Protein AF-A0A061RSQ8-F1 (afdb_monomer_lite)

pLDDT: mean 85.47, std 11.81, range [35.62, 97.81]

Radius of gyration: 16.72 Å; chains: 1; bounding box: 37×42×45 Å

Foldseek 3Di:
DLVLLVCDALLSLLVVLVVCQVVDPDHADFWFWAQLVNLVVVVAQDAQADDDDPPSPPDPATHRLNPADPLAAEEEEQEQQPDVPGSADPVRVVSVLVNLQQQVVCVVVPHPVCSRRYTYDDQRRTADPVDRVSVLLCLLSNLSSGAEYEYEDDPCQLQALSSLLNLQSCLLNVNYPWYWYHDPNDIDTDDNDDDDQSLDDHHPDPVCNVSSCVSCVVRDPPD

Organism: NCBI:txid582737

Sequence (223 aa):
MQQLSSLGTPAERRALLTQIAPRAPFQMPLMTAVPFSALRGLGRLPRRDTSVSNEERGWQGPVPAHLLPEDAIVLFLSHRWLQPGNPDDEEGTKYKQIMKLMELIAEELGGDRFTDRLYLWADYCCIDQSNPFPGVQMLPSYIACCEEFAYVKHPEYDARAWCRTEQFMHWRLRCHKRKWCLDGESVQEEPPARCADPATGELYCEEDRVALVNMTSMFDDSP

Secondary structure (DSSP, 8-state):
-THHHHSSSHHHHHHHHHHHGGG-SS--PPPEEEEHHHHHHHTSPPPSS----TTSTT---SEEGGGS-TT-EEEEEE---SBTTBSS-TT-HHHHHHHHHHHHHHHHHTGGGGGGGEEEEEHHHHS-TTS-HHHHHTHHHHHHT-SEEEEE--TTSTT-HHHHHHHHHHHHH---S-EEEEETTEEEEEPPPP---TTSS--SSTTHHHHHHHHHHTT----

Structure (mmCIF, N/CA/C/O backbone):
data_AF-A0A061RSQ8-F1
#
_entry.id   AF-A0A061RSQ8-F1
#
loop_
_atom_site.group_PDB
_atom_site.id
_atom_site.type_symbol
_atom_site.label_atom_id
_atom_site.label_alt_id
_atom_site.label_comp_id
_atom_site.label_asym_id
_atom_site.label_entity_id
_atom_site.label_seq_id
_atom_site.pdbx_PDB_ins_code
_atom_site.Cartn_x
_atom_site.Cartn_y
_atom_site.Cartn_z
_atom_site.occupancy
_atom_site.B_iso_or_equiv
_atom_site.auth_seq_id
_atom_site.auth_comp_id
_atom_site.auth_asym_id
_atom_site.auth_atom_id
_atom_site.pdbx_PDB_model_num
ATOM 1 N N . MET A 1 1 ? -6.203 7.783 -18.140 1.00 48.28 1 MET A N 1
ATOM 2 C CA . MET A 1 1 ? -6.866 7.009 -17.059 1.00 48.28 1 MET A CA 1
ATOM 3 C C . MET A 1 1 ? -7.176 7.843 -15.796 1.00 48.28 1 MET A C 1
ATOM 5 O O . MET A 1 1 ? -7.274 7.273 -14.715 1.00 48.28 1 MET A O 1
ATOM 9 N N . GLN A 1 2 ? -7.494 9.149 -15.929 1.00 47.72 2 GLN A N 1
ATOM 10 C CA . GLN A 1 2 ? -8.238 9.933 -14.910 1.00 47.72 2 GLN A CA 1
ATOM 11 C C . GLN A 1 2 ? -9.521 9.219 -14.424 1.00 47.72 2 GLN A C 1
ATOM 13 O O . GLN A 1 2 ? -10.067 9.556 -13.383 1.00 47.72 2 GLN A O 1
ATOM 18 N N . GLN A 1 3 ? -9.974 8.214 -15.181 1.00 57.81 3 GLN A N 1
ATOM 19 C CA . GLN A 1 3 ? -11.119 7.375 -14.882 1.00 57.81 3 GLN A CA 1
ATOM 20 C C . GLN A 1 3 ? -10.984 6.565 -13.589 1.00 57.81 3 GLN A C 1
ATOM 22 O O . GLN A 1 3 ? -11.939 6.563 -12.836 1.00 57.81 3 GLN A O 1
ATOM 27 N N . LEU A 1 4 ? -9.857 5.907 -13.276 1.00 62.53 4 LEU A N 1
ATOM 28 C CA . LEU A 1 4 ? -9.816 4.951 -12.147 1.00 62.53 4 LEU A CA 1
ATOM 29 C C . LEU A 1 4 ? -10.184 5.596 -10.806 1.00 62.53 4 LEU A C 1
ATOM 31 O O . LEU A 1 4 ? -11.010 5.054 -10.082 1.00 62.53 4 LEU A O 1
ATOM 35 N N . SER A 1 5 ? -9.630 6.769 -10.496 1.00 63.00 5 SER A N 1
ATOM 36 C CA . SER A 1 5 ? -9.976 7.519 -9.284 1.00 63.00 5 SER A CA 1
ATOM 37 C C . SER A 1 5 ? -11.366 8.156 -9.333 1.00 63.00 5 SER A C 1
ATOM 39 O O . SER A 1 5 ? -11.933 8.440 -8.281 1.00 63.00 5 SER A O 1
ATOM 41 N N . SER A 1 6 ? -11.950 8.323 -10.524 1.00 71.25 6 SER A N 1
ATOM 42 C CA . SER A 1 6 ? -13.320 8.809 -10.701 1.00 71.25 6 SER A CA 1
ATOM 43 C C . SER A 1 6 ? -14.384 7.703 -10.649 1.00 71.25 6 SER A C 1
ATOM 45 O O . SER A 1 6 ? -15.568 8.021 -10.717 1.00 71.25 6 SER A O 1
ATOM 47 N N . LEU A 1 7 ? -14.009 6.419 -10.534 1.00 78.81 7 LEU A N 1
ATOM 48 C CA . LEU A 1 7 ? -14.940 5.274 -10.456 1.00 78.81 7 LEU A CA 1
ATOM 49 C C . LEU A 1 7 ? -15.575 5.090 -9.058 1.00 78.81 7 LEU A C 1
ATOM 51 O O . LEU A 1 7 ? -15.822 3.962 -8.642 1.00 78.81 7 LEU A O 1
ATOM 55 N N . GLY A 1 8 ? -15.826 6.181 -8.332 1.00 86.69 8 GLY A N 1
ATOM 56 C CA . GLY A 1 8 ? -16.482 6.160 -7.020 1.00 86.69 8 GLY A CA 1
ATOM 57 C C . GLY A 1 8 ? -15.520 6.269 -5.837 1.00 86.69 8 GLY A C 1
ATOM 58 O O . GLY A 1 8 ? -14.447 6.860 -5.935 1.00 86.69 8 GLY A O 1
ATOM 59 N N . THR A 1 9 ? -15.924 5.737 -4.693 1.00 91.69 9 THR A N 1
ATOM 60 C CA . THR A 1 9 ? -15.147 5.611 -3.455 1.00 91.69 9 THR A CA 1
ATOM 61 C C . THR A 1 9 ? -14.139 4.454 -3.548 1.00 91.69 9 THR A C 1
ATOM 63 O O . THR A 1 9 ? -14.271 3.585 -4.415 1.00 91.69 9 THR A O 1
ATOM 66 N N . PRO A 1 10 ? -13.120 4.383 -2.671 1.00 92.94 10 PRO A N 1
ATOM 67 C CA . PRO A 1 10 ? -12.214 3.236 -2.664 1.00 92.94 10 PRO A CA 1
ATOM 68 C C . PRO A 1 10 ? -12.941 1.894 -2.449 1.00 92.94 10 PRO A C 1
ATOM 70 O O . PRO A 1 10 ? -12.614 0.922 -3.129 1.00 92.94 10 PRO A O 1
ATOM 73 N N . ALA A 1 11 ? -13.979 1.844 -1.604 1.00 93.38 11 ALA A N 1
ATOM 74 C CA . ALA A 1 11 ? -14.814 0.653 -1.412 1.00 93.38 11 ALA A CA 1
ATOM 75 C C . ALA A 1 11 ? -15.510 0.195 -2.709 1.00 93.38 11 ALA A C 1
ATOM 77 O O . ALA A 1 11 ? -15.451 -0.986 -3.063 1.00 93.38 11 ALA A O 1
ATOM 78 N N . GLU A 1 12 ? -16.096 1.125 -3.469 1.00 93.25 12 GLU A N 1
ATOM 79 C CA . GLU A 1 12 ? -16.710 0.828 -4.772 1.00 93.25 12 GLU A CA 1
ATOM 80 C C . GLU A 1 12 ? -15.675 0.315 -5.782 1.00 93.25 12 GLU A C 1
ATOM 82 O O . GLU A 1 12 ? -15.942 -0.637 -6.521 1.00 93.25 12 GLU A O 1
ATOM 87 N N . ARG A 1 13 ? -14.455 0.866 -5.766 1.00 93.25 13 ARG A N 1
ATOM 88 C CA . ARG A 1 13 ? -13.352 0.382 -6.612 1.00 93.25 13 ARG A CA 1
ATOM 89 C C . ARG A 1 13 ? -12.906 -1.031 -6.236 1.00 93.25 13 ARG A C 1
ATOM 91 O O . ARG A 1 13 ? -12.711 -1.852 -7.134 1.00 93.25 13 ARG A O 1
ATOM 98 N N . ARG A 1 14 ? -12.823 -1.365 -4.940 1.00 94.38 14 ARG A N 1
ATOM 99 C CA . ARG A 1 14 ? -12.546 -2.739 -4.467 1.00 94.38 14 ARG A CA 1
ATOM 100 C C . ARG A 1 14 ? -13.613 -3.729 -4.949 1.00 94.38 14 ARG A C 1
ATOM 102 O O . ARG A 1 14 ? -13.283 -4.825 -5.418 1.00 94.38 14 ARG A O 1
ATOM 109 N N . ALA A 1 15 ? -14.886 -3.337 -4.881 1.00 92.62 15 ALA A N 1
ATOM 110 C CA . ALA A 1 15 ? -15.993 -4.144 -5.386 1.00 92.62 15 ALA A CA 1
ATOM 111 C C . ALA A 1 15 ? -15.911 -4.330 -6.911 1.00 92.62 15 ALA A C 1
ATOM 113 O O . ALA A 1 15 ? -16.041 -5.455 -7.401 1.00 92.62 15 ALA A O 1
ATOM 114 N N . LEU A 1 16 ? -15.622 -3.261 -7.659 1.00 92.19 16 LEU A N 1
ATOM 115 C CA . LEU A 1 16 ? -15.455 -3.315 -9.111 1.00 92.19 16 LEU A CA 1
ATOM 116 C C . LEU A 1 16 ? -14.316 -4.255 -9.521 1.00 92.19 16 LEU A C 1
ATOM 118 O O . LEU A 1 16 ? -14.532 -5.116 -10.374 1.00 92.19 16 LEU A O 1
ATOM 122 N N . LEU A 1 17 ? -13.137 -4.146 -8.891 1.00 91.75 17 LEU A N 1
ATOM 123 C CA . LEU A 1 17 ? -11.999 -5.038 -9.156 1.00 91.75 17 LEU A CA 1
ATOM 124 C C . LEU A 1 17 ? -12.389 -6.512 -9.008 1.00 91.75 17 LEU A C 1
ATOM 126 O O . LEU A 1 17 ? -12.013 -7.337 -9.837 1.00 91.75 17 LEU A O 1
ATOM 130 N N . THR A 1 18 ? -13.204 -6.836 -8.004 1.00 92.75 18 THR A N 1
ATOM 131 C CA . THR A 1 18 ? -13.687 -8.205 -7.772 1.00 92.75 18 THR A CA 1
ATOM 132 C C . THR A 1 18 ? -14.606 -8.698 -8.891 1.00 92.75 18 THR A C 1
ATOM 134 O O . THR A 1 18 ? -14.560 -9.870 -9.257 1.00 92.75 18 THR A O 1
ATOM 137 N N . GLN A 1 19 ? -15.409 -7.811 -9.481 1.00 92.62 19 GLN A N 1
ATOM 138 C CA . GLN A 1 19 ? -16.291 -8.155 -10.600 1.00 92.62 19 GLN A CA 1
ATOM 139 C C . GLN A 1 19 ? -15.526 -8.360 -11.912 1.00 92.62 19 GLN A C 1
ATOM 141 O O . GLN A 1 19 ? -15.909 -9.210 -12.721 1.00 92.62 19 GLN A O 1
ATOM 146 N N . ILE A 1 20 ? -14.463 -7.582 -12.140 1.00 92.81 20 ILE A N 1
ATOM 147 C CA . ILE A 1 20 ? -13.695 -7.644 -13.388 1.00 92.81 20 ILE A CA 1
ATOM 148 C C . ILE A 1 20 ? -12.585 -8.705 -13.361 1.00 92.81 20 ILE A C 1
ATOM 150 O O . ILE A 1 20 ? -12.266 -9.245 -14.418 1.00 92.81 20 ILE A O 1
ATOM 154 N N . ALA A 1 21 ? -12.046 -9.068 -12.187 1.00 93.00 21 ALA A N 1
ATOM 155 C CA . ALA A 1 21 ? -10.928 -10.016 -12.061 1.00 93.00 21 ALA A CA 1
ATOM 156 C C . ALA A 1 21 ? -11.158 -11.363 -12.761 1.00 93.00 21 ALA A C 1
ATOM 158 O O . ALA A 1 21 ? -10.286 -11.774 -13.525 1.00 93.00 21 ALA A O 1
ATOM 159 N N . PRO A 1 22 ? -12.322 -12.030 -12.619 1.00 93.50 22 PRO A N 1
ATOM 160 C CA . PRO A 1 22 ? -12.554 -13.321 -13.269 1.00 93.50 22 PRO A CA 1
ATOM 161 C C . PRO A 1 22 ? -12.660 -13.241 -14.799 1.00 93.50 22 PRO A C 1
ATOM 163 O O . PRO A 1 22 ? -12.659 -14.271 -15.467 1.00 93.50 22 PRO A O 1
ATOM 166 N N . ARG A 1 23 ? -12.820 -12.033 -15.353 1.00 93.00 23 ARG A N 1
ATOM 167 C CA . ARG A 1 23 ? -12.997 -11.774 -16.791 1.00 93.00 23 ARG A CA 1
ATOM 168 C C . ARG A 1 23 ? -11.752 -11.167 -17.432 1.00 93.00 23 ARG A C 1
ATOM 170 O O . ARG A 1 23 ? -11.745 -10.953 -18.643 1.00 93.00 23 ARG A O 1
ATOM 177 N N . ALA A 1 24 ? -10.735 -10.843 -16.636 1.00 90.12 24 ALA A N 1
ATOM 178 C CA . ALA A 1 24 ? -9.513 -10.245 -17.134 1.00 90.12 24 ALA A CA 1
ATOM 179 C C . ALA A 1 24 ? -8.746 -11.265 -18.000 1.00 90.12 24 ALA A C 1
ATOM 181 O O . ALA A 1 24 ? -8.638 -12.432 -17.623 1.00 90.12 24 ALA A O 1
ATOM 182 N N . PRO A 1 25 ? -8.179 -10.849 -19.147 1.00 89.88 25 PRO A N 1
ATOM 183 C CA . PRO A 1 25 ? -7.373 -11.728 -19.997 1.00 89.88 25 PRO A CA 1
ATOM 184 C C . PRO A 1 25 ? -5.970 -12.004 -19.423 1.00 89.88 25 PRO A C 1
ATOM 186 O O . PRO A 1 25 ? -5.150 -12.647 -20.072 1.00 89.88 25 PRO A O 1
ATOM 189 N N . PHE A 1 26 ? -5.680 -11.505 -18.222 1.00 87.94 26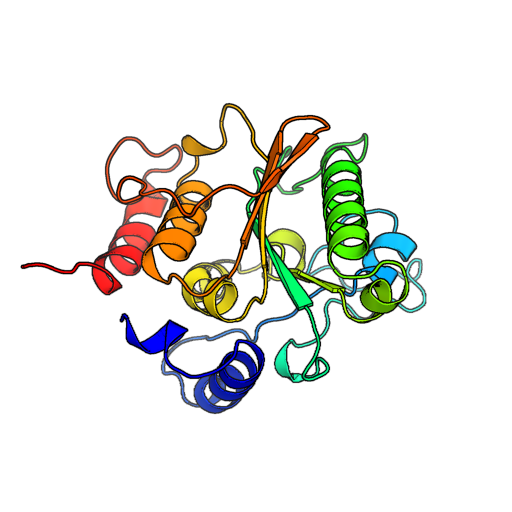 PHE A N 1
ATOM 190 C CA . PHE A 1 26 ? -4.428 -11.660 -17.490 1.00 87.94 26 PHE A CA 1
ATOM 191 C C . PHE A 1 26 ? -4.724 -11.931 -16.012 1.00 87.94 26 PHE A C 1
ATOM 193 O O . PHE A 1 26 ? -5.832 -11.685 -15.529 1.00 87.94 26 PHE A O 1
ATOM 200 N N . GLN A 1 27 ? -3.728 -12.434 -15.279 1.00 90.69 27 GLN A N 1
ATOM 201 C CA . GLN A 1 27 ? -3.874 -12.676 -13.848 1.00 90.69 27 GLN A CA 1
ATOM 202 C C . GLN A 1 27 ? -4.046 -11.348 -13.112 1.00 90.69 27 GLN A C 1
ATOM 204 O O . GLN A 1 27 ? -3.157 -10.502 -13.129 1.00 90.69 27 GLN A O 1
ATOM 209 N N . MET A 1 28 ? -5.180 -11.202 -12.433 1.00 91.88 28 MET A N 1
ATOM 210 C CA . MET A 1 28 ? -5.501 -10.016 -11.654 1.00 91.88 28 MET A CA 1
ATOM 211 C C . MET A 1 28 ? -5.767 -10.416 -10.201 1.00 91.88 28 MET A C 1
ATOM 213 O O . MET A 1 28 ? -6.915 -10.708 -9.851 1.00 91.88 28 MET A O 1
ATOM 217 N N . PRO A 1 29 ? -4.718 -10.516 -9.359 1.00 93.75 29 PRO A N 1
ATOM 218 C CA . PRO A 1 29 ? -4.895 -10.886 -7.964 1.00 93.75 29 PRO A CA 1
ATOM 219 C C . PRO A 1 29 ? -5.835 -9.903 -7.267 1.00 93.75 29 PRO A C 1
ATOM 221 O O . PRO A 1 29 ? -5.778 -8.693 -7.486 1.00 93.75 29 PRO A O 1
ATOM 224 N N . LEU A 1 30 ? -6.724 -10.429 -6.429 1.00 93.31 30 LEU A N 1
ATOM 225 C CA . LEU A 1 30 ? -7.583 -9.580 -5.617 1.00 93.31 30 LEU A CA 1
ATOM 226 C C . LEU A 1 30 ? -6.752 -8.903 -4.531 1.00 93.31 30 LEU A C 1
ATOM 228 O O . LEU A 1 30 ? -5.900 -9.531 -3.902 1.00 93.31 30 LEU A O 1
ATOM 232 N N . MET A 1 31 ? -7.047 -7.628 -4.288 1.00 95.69 31 MET A N 1
ATOM 233 C CA . MET A 1 31 ? -6.443 -6.878 -3.196 1.00 95.69 31 MET A CA 1
ATOM 234 C C . MET A 1 31 ? -6.775 -7.548 -1.858 1.00 95.69 31 MET A C 1
ATOM 236 O O . MET A 1 31 ? -7.909 -7.974 -1.629 1.00 95.69 31 MET A O 1
ATOM 240 N N . THR A 1 32 ? -5.799 -7.598 -0.960 1.00 96.69 32 THR A N 1
ATOM 241 C CA . THR A 1 32 ? -5.966 -7.999 0.441 1.00 96.69 32 THR A CA 1
ATOM 242 C C . THR A 1 32 ? -5.417 -6.908 1.350 1.00 96.69 32 THR A C 1
ATOM 244 O O . THR A 1 32 ? -4.589 -6.128 0.897 1.00 96.69 32 THR A O 1
ATOM 247 N N . ALA A 1 33 ? -5.818 -6.861 2.617 1.00 97.31 33 ALA A N 1
ATOM 248 C CA . ALA A 1 33 ? -5.243 -5.948 3.601 1.00 97.31 33 ALA A CA 1
ATOM 249 C C . ALA A 1 33 ? -5.121 -6.619 4.977 1.00 97.31 33 ALA A C 1
ATOM 251 O O . ALA A 1 33 ? -5.894 -7.515 5.322 1.00 97.31 33 ALA A O 1
ATOM 252 N N . VAL A 1 34 ? -4.135 -6.199 5.765 1.00 96.44 34 VAL A N 1
ATOM 253 C CA . VAL A 1 34 ? -3.885 -6.707 7.118 1.00 96.44 34 VAL A CA 1
ATOM 254 C C . VAL A 1 34 ? -4.642 -5.835 8.121 1.00 96.44 34 VAL A C 1
ATOM 256 O O . VAL A 1 34 ? -4.386 -4.633 8.164 1.00 96.44 34 VAL A O 1
ATOM 259 N N . PRO A 1 35 ? -5.550 -6.389 8.944 1.00 95.06 35 PRO A N 1
ATOM 260 C CA . PRO A 1 35 ? -6.176 -5.629 10.022 1.00 95.06 35 PRO A CA 1
ATOM 261 C C . PRO A 1 35 ? -5.123 -5.089 10.990 1.00 95.06 35 PRO A C 1
ATOM 263 O O . PRO A 1 35 ? -4.208 -5.818 11.382 1.00 95.06 35 PRO A O 1
ATOM 266 N N . PHE A 1 36 ? -5.267 -3.838 11.422 1.00 94.50 36 PHE A N 1
ATOM 267 C CA . PHE A 1 36 ? -4.312 -3.225 12.344 1.00 94.50 36 PHE A CA 1
ATOM 268 C C . PHE A 1 36 ? -4.199 -3.992 13.674 1.00 94.50 36 PHE A C 1
ATOM 270 O O . PHE A 1 36 ? -3.101 -4.222 14.182 1.00 94.50 36 PHE A O 1
ATOM 277 N N . SER A 1 37 ? -5.324 -4.487 14.193 1.00 91.06 37 SER A N 1
ATOM 278 C CA . SER A 1 37 ? -5.366 -5.345 15.383 1.00 91.06 37 SER A CA 1
ATOM 279 C C . SER A 1 37 ? -4.588 -6.654 15.206 1.00 91.06 37 SER A C 1
ATOM 281 O O . SER A 1 37 ? -3.900 -7.090 16.130 1.00 91.06 37 SER A O 1
ATOM 283 N N . ALA A 1 38 ? -4.641 -7.257 14.016 1.00 91.19 38 ALA A N 1
ATOM 284 C CA . ALA A 1 38 ? -3.885 -8.464 13.706 1.00 91.19 38 ALA A CA 1
ATOM 285 C C . ALA A 1 38 ? -2.382 -8.178 13.620 1.00 91.19 38 ALA A C 1
ATOM 287 O O . ALA A 1 38 ? -1.591 -8.929 14.185 1.00 91.19 38 ALA A O 1
ATOM 288 N N . LEU A 1 39 ? -1.989 -7.065 12.989 1.00 92.12 39 LEU A N 1
ATOM 289 C CA . LEU A 1 39 ? -0.592 -6.631 12.935 1.00 92.12 39 LEU A CA 1
ATOM 290 C C . LEU A 1 39 ? -0.014 -6.450 14.349 1.00 92.12 39 LEU A C 1
ATOM 292 O O . LEU A 1 39 ? 1.044 -6.999 14.657 1.00 92.12 39 LEU A O 1
ATOM 296 N N . ARG A 1 40 ? -0.762 -5.772 15.232 1.00 91.38 40 ARG A N 1
ATOM 297 C CA . ARG A 1 40 ? -0.399 -5.593 16.646 1.00 91.38 40 ARG A CA 1
ATOM 298 C C . ARG A 1 40 ? -0.259 -6.927 17.383 1.00 91.38 40 ARG A C 1
ATOM 300 O O . ARG A 1 40 ? 0.683 -7.101 18.148 1.00 91.38 40 ARG A O 1
ATOM 307 N N . GLY A 1 41 ? -1.193 -7.854 17.163 1.00 90.31 41 GLY A N 1
ATOM 308 C CA . GLY A 1 41 ? -1.180 -9.175 17.797 1.00 90.31 41 GLY A CA 1
ATOM 309 C C . GLY A 1 41 ? -0.012 -10.057 17.349 1.00 90.31 41 GLY A C 1
ATOM 310 O O . GLY A 1 41 ? 0.501 -10.835 18.149 1.00 90.31 41 GLY A O 1
ATOM 311 N N . LEU A 1 42 ? 0.426 -9.918 16.095 1.00 91.25 42 LEU A N 1
ATOM 312 C CA . LEU A 1 42 ? 1.560 -10.662 15.545 1.00 91.25 42 LEU A CA 1
ATOM 313 C C . LEU A 1 42 ? 2.916 -10.121 16.011 1.00 91.25 42 LEU A C 1
ATOM 315 O O . LEU A 1 42 ? 3.879 -10.883 16.067 1.00 91.25 42 LEU A O 1
ATOM 319 N N . GLY A 1 43 ? 3.023 -8.821 16.306 1.00 92.81 43 GLY A N 1
ATOM 320 C CA . GLY A 1 43 ? 4.287 -8.220 16.740 1.00 92.81 43 GLY A CA 1
ATOM 321 C C . GLY A 1 43 ? 5.352 -8.105 15.640 1.00 92.81 43 GLY A C 1
ATOM 322 O O . GLY A 1 43 ? 6.509 -7.834 15.948 1.00 92.81 43 GLY A O 1
ATOM 323 N N . ARG A 1 44 ? 4.986 -8.354 14.375 1.00 92.81 44 ARG A N 1
ATOM 324 C CA . ARG A 1 44 ? 5.873 -8.364 13.199 1.00 92.81 44 ARG A CA 1
ATOM 325 C C . ARG A 1 44 ? 5.074 -8.171 11.912 1.00 92.81 44 ARG A C 1
ATOM 327 O O . ARG A 1 44 ? 3.857 -8.346 11.911 1.00 92.81 44 ARG A O 1
ATOM 334 N N . LEU A 1 45 ? 5.752 -7.893 10.797 1.00 93.12 45 LEU A N 1
ATOM 335 C CA . LEU A 1 45 ? 5.115 -7.874 9.476 1.00 93.12 45 LEU A CA 1
ATOM 336 C C . LEU A 1 45 ? 4.820 -9.307 8.989 1.00 93.12 45 LEU A C 1
ATOM 338 O O . LEU A 1 45 ? 5.763 -10.084 8.805 1.00 93.12 45 LEU A O 1
ATOM 342 N N . PRO A 1 46 ? 3.546 -9.685 8.765 1.00 92.31 46 PRO A N 1
ATOM 343 C CA . PRO A 1 46 ? 3.222 -10.987 8.199 1.00 92.31 46 PRO A CA 1
ATOM 344 C C . PRO A 1 46 ? 3.621 -11.041 6.728 1.00 92.31 46 PRO A C 1
ATOM 346 O O . PRO A 1 46 ? 3.407 -10.093 5.977 1.00 92.31 46 PRO A O 1
ATOM 349 N N . ARG A 1 47 ? 4.147 -12.183 6.294 1.00 91.25 47 ARG A N 1
ATOM 350 C CA . ARG A 1 47 ? 4.413 -12.450 4.881 1.00 91.25 47 ARG A CA 1
ATOM 351 C C . ARG A 1 47 ? 3.166 -13.052 4.225 1.00 91.25 47 ARG A C 1
ATOM 353 O O . ARG A 1 47 ? 2.483 -13.878 4.830 1.00 91.25 47 ARG A O 1
ATOM 360 N N . ARG A 1 48 ? 2.849 -12.653 2.989 1.00 88.50 48 ARG A N 1
ATOM 361 C CA . ARG A 1 48 ? 1.608 -13.070 2.299 1.00 88.50 48 ARG A CA 1
ATOM 362 C C . ARG A 1 48 ? 1.472 -14.580 2.058 1.00 88.50 48 ARG A C 1
ATOM 364 O O . ARG A 1 48 ? 0.351 -15.094 2.094 1.00 88.50 48 ARG A O 1
ATOM 371 N N . ASP A 1 49 ? 2.572 -15.239 1.703 1.00 81.38 49 ASP A N 1
ATOM 372 C CA . ASP A 1 49 ? 2.658 -16.618 1.189 1.00 81.38 49 ASP A CA 1
ATOM 373 C C . ASP A 1 49 ? 3.073 -17.640 2.264 1.00 81.38 49 ASP A C 1
ATOM 375 O O . ASP A 1 49 ? 3.056 -18.844 2.008 1.00 81.38 49 ASP A O 1
ATOM 379 N N . THR A 1 50 ? 3.409 -17.203 3.482 1.00 69.94 50 THR A N 1
ATOM 380 C CA . THR A 1 50 ? 3.684 -18.129 4.583 1.00 69.94 50 THR A CA 1
ATOM 381 C C . THR A 1 50 ? 2.385 -18.744 5.079 1.00 69.94 50 THR A C 1
ATOM 383 O O . THR A 1 50 ? 1.547 -18.066 5.674 1.00 69.94 50 THR A O 1
ATOM 386 N N . SER A 1 51 ? 2.234 -20.051 4.857 1.00 53.97 51 SER A N 1
ATOM 387 C CA . SER A 1 51 ? 1.261 -20.859 5.583 1.00 53.97 51 SER A CA 1
ATOM 388 C C . SER A 1 51 ? 1.573 -20.768 7.071 1.00 53.97 51 SER A C 1
ATOM 390 O O . SER A 1 51 ? 2.710 -21.021 7.474 1.00 53.97 51 SER A O 1
ATOM 392 N N . VAL A 1 52 ? 0.560 -20.426 7.857 1.00 52.81 52 VAL A N 1
ATOM 393 C CA . VAL A 1 52 ? 0.596 -20.368 9.318 1.00 52.81 52 VAL A CA 1
ATOM 394 C C . VAL A 1 52 ? 1.283 -21.624 9.859 1.00 52.81 52 VAL A C 1
ATOM 396 O O . VAL A 1 52 ? 0.766 -22.735 9.716 1.00 52.81 52 VAL A O 1
ATOM 399 N N . SER A 1 53 ? 2.468 -21.469 10.453 1.00 46.84 53 SER A N 1
ATOM 400 C CA . SER A 1 53 ? 3.019 -22.511 11.315 1.00 46.84 53 SER A CA 1
ATOM 401 C C . SER A 1 53 ? 2.080 -22.669 12.517 1.00 46.84 53 SER A C 1
ATOM 403 O O . SER A 1 53 ? 1.352 -21.744 12.875 1.00 46.84 53 SER A O 1
ATOM 405 N N . ASN A 1 54 ? 2.090 -23.827 13.181 1.00 44.16 54 ASN A N 1
ATOM 406 C CA . ASN A 1 54 ? 1.239 -24.112 14.352 1.00 44.16 54 ASN A CA 1
ATOM 407 C C . ASN A 1 54 ? 1.355 -23.088 15.516 1.00 44.16 54 ASN A C 1
ATOM 409 O O . ASN A 1 54 ? 0.617 -23.195 16.497 1.00 44.16 54 ASN A O 1
ATOM 413 N N . GLU A 1 55 ? 2.272 -22.124 15.420 1.00 49.72 55 GLU A N 1
ATOM 414 C CA . GLU A 1 55 ? 2.562 -21.080 16.399 1.00 49.72 55 GLU A CA 1
ATOM 415 C C . GLU A 1 55 ? 1.639 -19.849 16.277 1.00 49.72 55 GLU A C 1
ATOM 417 O O . GLU A 1 55 ? 1.369 -19.211 17.292 1.00 49.72 55 GLU A O 1
ATOM 422 N N . GLU A 1 56 ? 1.054 -19.548 15.107 1.00 56.62 56 GLU A N 1
ATOM 423 C CA . GLU A 1 56 ? 0.171 -18.373 14.930 1.00 56.62 56 GLU A CA 1
ATOM 424 C C . GLU A 1 56 ? -1.317 -18.746 15.031 1.00 56.62 56 GLU A C 1
ATOM 426 O O . GLU A 1 56 ? -2.107 -18.539 14.105 1.00 56.62 56 GLU A O 1
ATOM 431 N N . ARG A 1 57 ? -1.725 -19.336 16.163 1.00 55.25 57 ARG A N 1
ATOM 432 C CA . ARG A 1 57 ? -3.133 -19.699 16.416 1.00 55.25 57 ARG A CA 1
ATOM 433 C C . ARG A 1 57 ? -4.059 -18.492 16.194 1.00 55.25 57 ARG A C 1
ATOM 435 O O . ARG A 1 57 ? -4.173 -17.632 17.059 1.00 55.25 57 ARG A O 1
ATOM 442 N N . GLY A 1 58 ? -4.765 -18.476 15.062 1.00 65.88 58 GLY A N 1
ATOM 443 C CA . GLY A 1 58 ? -5.821 -17.506 14.756 1.00 65.88 58 GLY A CA 1
ATOM 444 C C . GLY A 1 58 ? -5.520 -16.512 13.632 1.00 65.88 58 GLY A C 1
ATOM 445 O O . GLY A 1 58 ? -6.457 -15.861 13.173 1.00 65.88 58 GLY A O 1
ATOM 446 N N . TRP A 1 59 ? -4.281 -16.413 13.134 1.00 79.12 59 TRP A N 1
ATOM 447 C CA . TRP A 1 59 ? -4.004 -15.629 11.924 1.00 79.12 59 TRP A CA 1
ATOM 448 C C . TRP A 1 59 ? -4.493 -16.397 10.692 1.00 79.12 59 TRP A C 1
ATOM 450 O O . TRP A 1 59 ? -4.189 -17.573 10.535 1.00 79.12 59 TRP A O 1
ATOM 460 N N . GLN A 1 60 ? -5.279 -15.757 9.826 1.00 78.25 60 GLN A N 1
ATOM 461 C CA . GLN A 1 60 ? -5.821 -16.384 8.607 1.00 78.25 60 GLN A CA 1
ATOM 462 C C . GLN A 1 60 ? -5.203 -15.802 7.329 1.00 78.25 60 GLN A C 1
ATOM 464 O O . GLN A 1 60 ? -5.683 -16.058 6.226 1.00 78.25 60 GLN A O 1
ATOM 469 N N . GLY A 1 61 ? -4.128 -15.024 7.472 1.00 86.19 61 GLY A N 1
ATOM 470 C CA . GLY A 1 61 ? -3.603 -14.200 6.394 1.00 86.19 61 GLY A CA 1
ATOM 471 C C . GLY A 1 61 ? -4.353 -12.870 6.251 1.00 86.19 61 GLY A C 1
ATOM 472 O O . GLY A 1 61 ? -5.311 -12.594 6.981 1.00 86.19 61 GLY A O 1
ATOM 473 N N . PRO A 1 62 ? -3.906 -12.017 5.315 1.00 93.12 62 PRO A N 1
ATOM 474 C CA . PRO A 1 62 ? -4.567 -10.751 5.040 1.00 93.12 62 PRO A CA 1
ATOM 475 C C . PRO A 1 62 ? -5.975 -10.989 4.481 1.00 93.12 62 PRO A C 1
ATOM 477 O O . PRO A 1 62 ? -6.222 -11.921 3.711 1.00 93.12 62 PRO A O 1
ATOM 480 N N . VAL A 1 63 ? -6.905 -10.116 4.856 1.00 94.50 63 VAL A N 1
ATOM 481 C CA . VAL A 1 63 ? -8.323 -10.230 4.507 1.00 94.50 63 VAL A CA 1
ATOM 482 C C . VAL A 1 63 ? -8.534 -9.740 3.073 1.00 94.50 63 VAL A C 1
ATOM 484 O O . VAL A 1 63 ? -8.003 -8.684 2.720 1.00 94.50 63 VAL A O 1
ATOM 487 N N . PRO A 1 64 ? -9.309 -10.443 2.225 1.00 95.44 64 PRO A N 1
ATOM 488 C CA . PRO A 1 64 ? -9.702 -9.929 0.917 1.00 95.44 64 PRO A CA 1
ATOM 489 C C . PRO A 1 64 ? -10.385 -8.563 1.033 1.00 95.44 64 PRO A C 1
ATOM 491 O O . PRO A 1 64 ? -11.370 -8.405 1.749 1.00 95.44 64 PRO A O 1
ATOM 494 N N . ALA A 1 65 ? -9.883 -7.573 0.300 1.00 94.38 65 ALA A N 1
ATOM 495 C CA . ALA A 1 65 ? -10.243 -6.174 0.506 1.00 94.38 65 ALA A CA 1
ATOM 496 C C . ALA A 1 65 ? -11.718 -5.868 0.158 1.00 94.38 65 ALA A C 1
ATOM 498 O O . ALA A 1 65 ? -12.295 -4.904 0.652 1.00 94.38 65 ALA A O 1
ATOM 499 N N . HIS A 1 66 ? -12.349 -6.705 -0.669 1.00 92.38 66 HIS A N 1
ATOM 500 C CA . HIS A 1 66 ? -13.774 -6.611 -1.008 1.00 92.38 66 HIS A CA 1
ATOM 501 C C . HIS A 1 66 ? -14.714 -7.121 0.096 1.00 92.38 66 HIS A C 1
ATOM 503 O O . HIS A 1 66 ? -1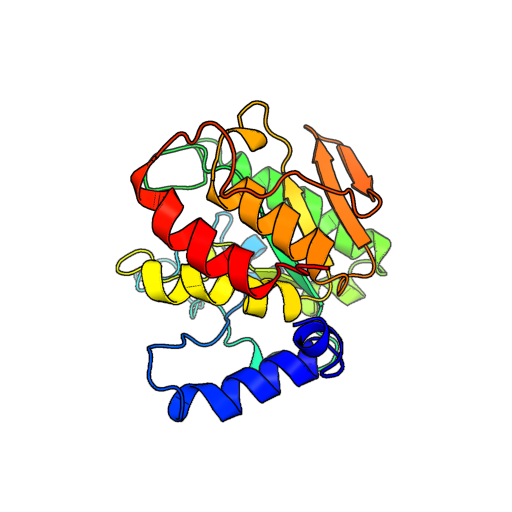5.921 -6.928 -0.008 1.00 92.38 66 HIS A O 1
ATOM 509 N N . LEU A 1 67 ? -14.178 -7.792 1.121 1.00 94.12 67 LEU A N 1
ATOM 510 C CA . LEU A 1 67 ? -14.921 -8.236 2.305 1.00 94.12 67 LEU A CA 1
ATOM 511 C C . LEU A 1 67 ? -14.793 -7.253 3.474 1.00 94.12 67 LEU A C 1
ATOM 513 O O . LEU A 1 67 ? -15.377 -7.482 4.531 1.00 94.12 67 LEU A O 1
ATOM 517 N N . LEU A 1 68 ? -14.004 -6.188 3.310 1.00 95.12 68 LEU A N 1
ATOM 518 C CA . LEU A 1 68 ? -13.852 -5.167 4.336 1.00 95.12 68 LEU A CA 1
ATOM 519 C C . LEU A 1 68 ? -15.158 -4.374 4.497 1.00 95.12 68 LEU A C 1
ATOM 521 O O . LEU A 1 68 ? -15.883 -4.196 3.514 1.00 95.12 68 LEU A O 1
ATOM 525 N N . PRO A 1 69 ? -15.445 -3.860 5.707 1.00 92.88 69 PRO A N 1
ATOM 526 C CA . PRO A 1 69 ? -16.542 -2.923 5.919 1.00 92.88 69 PRO A CA 1
ATOM 527 C C . PRO A 1 69 ? -16.481 -1.728 4.959 1.00 92.88 69 PRO A C 1
ATOM 529 O O . PRO A 1 69 ? -15.404 -1.306 4.536 1.00 92.88 69 PRO A O 1
ATOM 532 N N . GLU A 1 70 ? -17.638 -1.150 4.638 1.00 89.31 70 GLU A N 1
ATOM 533 C CA . GLU A 1 70 ? -17.728 0.016 3.747 1.00 89.31 70 GLU A CA 1
ATOM 534 C C . GLU A 1 70 ? -16.951 1.226 4.290 1.00 89.31 70 GLU A C 1
ATOM 536 O O . GLU A 1 70 ? -16.365 1.986 3.525 1.00 89.31 70 GLU A O 1
ATOM 541 N N . ASP A 1 71 ? -16.893 1.364 5.615 1.00 91.00 71 ASP A N 1
ATOM 542 C CA . ASP A 1 71 ? -16.165 2.413 6.327 1.00 91.00 71 ASP A CA 1
ATOM 543 C C . ASP A 1 71 ? -14.747 2.002 6.759 1.00 91.00 71 ASP A C 1
ATOM 545 O O . ASP A 1 71 ? -14.149 2.652 7.623 1.00 91.00 71 ASP A O 1
ATOM 549 N N . ALA A 1 72 ? -14.207 0.929 6.172 1.00 94.19 72 ALA A N 1
ATOM 550 C CA . ALA A 1 72 ? -12.813 0.553 6.343 1.00 94.19 72 ALA A CA 1
ATOM 551 C C . ALA A 1 72 ? -11.881 1.632 5.782 1.00 94.19 72 ALA A C 1
ATOM 553 O O . ALA A 1 72 ? -12.142 2.236 4.744 1.00 94.19 72 ALA A O 1
ATOM 554 N N . ILE A 1 73 ? -10.761 1.825 6.465 1.00 94.38 73 ILE A N 1
ATOM 555 C CA . ILE A 1 73 ? -9.690 2.735 6.086 1.00 94.38 73 ILE A CA 1
ATOM 556 C C . ILE A 1 73 ? -8.474 1.877 5.785 1.00 94.38 73 ILE A C 1
ATOM 558 O O . ILE A 1 73 ? -7.829 1.347 6.688 1.00 94.38 73 ILE A O 1
ATOM 562 N N . VAL A 1 74 ? -8.181 1.704 4.505 1.00 96.19 74 VAL A N 1
ATOM 563 C CA . VAL A 1 74 ? -7.000 0.990 4.044 1.00 96.19 74 VAL A CA 1
ATOM 564 C C . VAL A 1 74 ? -5.895 2.006 3.792 1.00 96.19 74 VAL A C 1
ATOM 566 O O . VAL A 1 74 ? -6.017 2.890 2.942 1.00 96.19 74 VAL A O 1
ATOM 569 N N . LEU A 1 75 ? -4.811 1.864 4.547 1.00 96.19 75 LEU A N 1
ATOM 570 C CA . LEU A 1 75 ? -3.579 2.611 4.380 1.00 96.19 75 LEU A CA 1
ATOM 571 C C . LEU A 1 75 ? -2.688 1.886 3.374 1.00 96.19 75 LEU A C 1
ATOM 573 O O . LEU A 1 75 ? -2.172 0.807 3.669 1.00 96.19 75 LEU A O 1
ATOM 577 N N . PHE A 1 76 ? -2.477 2.486 2.205 1.00 97.06 76 PHE A N 1
ATOM 578 C CA . PHE A 1 76 ? -1.392 2.076 1.323 1.00 97.06 76 PHE A CA 1
ATOM 579 C C . PHE A 1 76 ? -0.064 2.541 1.918 1.00 97.06 76 PHE A C 1
ATOM 581 O O . PHE A 1 76 ? 0.125 3.740 2.121 1.00 97.06 76 PHE A O 1
ATOM 588 N N . LEU A 1 77 ? 0.865 1.622 2.155 1.00 96.69 77 LEU A N 1
ATOM 589 C CA . LEU A 1 77 ? 2.202 1.945 2.628 1.00 96.69 77 LEU A CA 1
ATOM 590 C C . LEU A 1 77 ? 3.253 1.653 1.558 1.00 96.69 77 LEU A C 1
ATOM 592 O O . LEU A 1 77 ? 3.521 0.496 1.235 1.00 96.69 77 LEU A O 1
ATOM 596 N N . SER A 1 78 ? 3.919 2.710 1.105 1.00 94.88 78 SER A N 1
ATOM 597 C CA . SER A 1 78 ? 5.138 2.619 0.309 1.00 94.88 78 SER A CA 1
ATOM 598 C C . SER A 1 78 ? 6.381 2.717 1.197 1.00 94.88 78 SER A C 1
ATOM 600 O O . SER A 1 78 ? 6.501 3.580 2.070 1.00 94.88 78 SER A O 1
ATOM 602 N N . HIS A 1 79 ? 7.340 1.813 1.027 1.00 93.38 79 HIS A N 1
ATOM 603 C CA . HIS A 1 79 ? 8.507 1.752 1.905 1.00 93.38 79 HIS A CA 1
ATOM 604 C C . HIS A 1 79 ? 9.671 1.009 1.262 1.00 93.38 79 HIS A C 1
ATOM 606 O O . HIS A 1 79 ? 9.505 0.148 0.404 1.00 93.38 79 HIS A O 1
ATOM 612 N N . ARG A 1 80 ? 10.881 1.329 1.724 1.00 89.75 80 ARG A N 1
ATOM 613 C CA . ARG A 1 80 ? 12.074 0.555 1.390 1.00 89.75 80 ARG A CA 1
ATOM 614 C C . ARG A 1 80 ? 12.184 -0.660 2.313 1.00 89.75 80 ARG A C 1
ATOM 616 O O . ARG A 1 80 ? 12.160 -0.503 3.534 1.00 89.75 80 ARG A O 1
ATOM 623 N N . TRP A 1 81 ? 12.432 -1.824 1.717 1.00 91.31 81 TRP A N 1
ATOM 624 C CA . TRP A 1 81 ? 12.849 -3.026 2.436 1.00 91.31 81 TRP A CA 1
ATOM 625 C C . TRP A 1 81 ? 14.263 -2.878 2.997 1.00 91.31 81 TRP A C 1
ATOM 627 O O . TRP A 1 81 ? 15.181 -2.480 2.271 1.00 91.31 81 TRP A O 1
ATOM 637 N N . LEU A 1 82 ? 14.438 -3.220 4.271 1.00 90.94 82 LEU A N 1
ATOM 638 C CA . LEU A 1 82 ? 15.722 -3.114 4.967 1.00 90.94 82 LEU A CA 1
ATOM 639 C C . LEU A 1 82 ? 16.661 -4.287 4.658 1.00 90.94 82 LEU A C 1
ATOM 641 O O . LEU A 1 82 ? 17.877 -4.123 4.748 1.00 90.94 82 LEU A O 1
ATOM 645 N N . GLN A 1 83 ? 16.123 -5.441 4.250 1.00 89.06 83 GLN A N 1
ATOM 646 C CA . GLN A 1 83 ? 16.904 -6.638 3.945 1.00 89.06 83 GLN A CA 1
ATOM 647 C C . GLN A 1 83 ? 16.440 -7.318 2.639 1.00 89.06 83 GLN A C 1
ATOM 649 O O . GLN A 1 83 ? 15.292 -7.171 2.205 1.00 89.06 83 GLN A O 1
ATOM 654 N N . PRO A 1 84 ? 17.308 -8.091 1.963 1.00 85.69 84 PRO A N 1
ATOM 655 C CA . PRO A 1 84 ? 16.878 -8.964 0.875 1.00 85.69 84 PRO A CA 1
ATOM 656 C C . PRO A 1 84 ? 15.880 -10.017 1.376 1.00 85.69 84 PRO A C 1
ATOM 658 O O . PRO A 1 84 ? 16.169 -10.757 2.310 1.00 85.69 84 PRO A O 1
ATOM 661 N N . GLY A 1 85 ? 14.704 -10.108 0.752 1.00 86.31 85 GLY A N 1
ATOM 662 C CA . GLY A 1 85 ? 13.701 -11.124 1.099 1.00 86.31 85 GLY A CA 1
ATOM 663 C C . GLY A 1 85 ? 12.873 -10.837 2.361 1.00 86.31 85 GLY A C 1
ATOM 664 O O . GLY A 1 85 ? 11.911 -11.568 2.606 1.00 86.31 85 GLY A O 1
ATOM 665 N N . ASN A 1 86 ? 13.196 -9.781 3.116 1.00 90.25 86 ASN A N 1
ATOM 666 C CA . ASN A 1 86 ? 12.452 -9.336 4.293 1.00 90.25 86 ASN A CA 1
ATOM 667 C C . ASN A 1 86 ? 12.450 -7.795 4.374 1.00 90.25 86 ASN A C 1
ATOM 669 O O . ASN A 1 86 ? 13.518 -7.181 4.362 1.00 90.25 86 ASN A O 1
ATOM 673 N N . PRO A 1 87 ? 11.286 -7.130 4.450 1.00 92.69 87 PRO A N 1
ATOM 674 C CA . PRO A 1 87 ? 11.244 -5.680 4.582 1.00 92.69 87 PRO A CA 1
ATOM 675 C C . PRO A 1 87 ? 11.791 -5.164 5.911 1.00 92.69 87 PRO A C 1
ATOM 677 O O . PRO A 1 87 ? 12.143 -3.985 5.988 1.00 92.69 87 PRO A O 1
ATOM 680 N N . ASP A 1 88 ? 11.819 -6.012 6.935 1.00 94.69 88 ASP A N 1
ATOM 681 C CA . ASP A 1 88 ? 12.223 -5.651 8.285 1.00 94.69 88 ASP A CA 1
ATOM 682 C C . ASP A 1 88 ? 13.646 -6.116 8.605 1.00 94.69 88 ASP A C 1
ATOM 684 O O . ASP A 1 88 ? 14.189 -7.002 7.941 1.00 94.69 88 ASP A O 1
ATOM 688 N N . ASP A 1 89 ? 14.243 -5.507 9.624 1.00 94.44 89 ASP A N 1
ATOM 689 C CA . ASP A 1 89 ? 15.510 -5.948 10.197 1.00 94.44 89 ASP A CA 1
ATOM 690 C C . ASP A 1 89 ? 15.303 -6.815 11.451 1.00 94.44 89 ASP A C 1
ATOM 692 O O . ASP A 1 89 ? 14.178 -7.069 11.884 1.00 94.44 89 ASP A O 1
ATOM 696 N N . GLU A 1 90 ? 16.401 -7.305 12.032 1.00 92.56 90 GLU A N 1
ATOM 697 C CA . GLU A 1 90 ? 16.375 -8.144 13.241 1.00 92.56 90 GLU A CA 1
ATOM 698 C C . GLU A 1 90 ? 15.806 -7.405 14.465 1.00 92.56 90 GLU A C 1
ATOM 700 O O . GLU A 1 90 ? 15.289 -8.031 15.388 1.00 92.56 90 GLU A O 1
ATOM 705 N N . GLU A 1 91 ? 15.844 -6.071 14.446 1.00 94.25 91 GLU A N 1
ATOM 706 C CA . GLU A 1 91 ? 15.341 -5.205 15.510 1.00 94.25 91 GLU A CA 1
ATOM 707 C C . GLU A 1 91 ? 13.853 -4.854 15.335 1.00 94.25 91 GLU A C 1
ATOM 709 O O . GLU A 1 91 ? 13.267 -4.182 16.195 1.00 94.25 91 GLU A O 1
ATOM 714 N N . GLY A 1 92 ? 13.214 -5.286 14.243 1.00 94.19 92 GLY A N 1
ATOM 715 C CA . GLY A 1 92 ? 11.821 -4.964 13.933 1.00 94.19 92 GLY A CA 1
ATOM 716 C C . GLY A 1 92 ? 11.603 -3.477 13.638 1.00 94.19 92 GLY A C 1
ATOM 717 O O . GLY A 1 92 ? 10.543 -2.926 13.965 1.00 94.19 92 GLY A O 1
ATOM 718 N N . THR A 1 93 ? 12.619 -2.785 13.115 1.00 94.56 93 THR A N 1
ATOM 719 C CA . THR A 1 93 ? 12.586 -1.341 12.851 1.00 94.56 93 THR A CA 1
ATOM 720 C C . THR A 1 93 ? 11.409 -0.958 11.963 1.00 94.56 93 THR A C 1
ATOM 722 O O . THR A 1 93 ? 10.688 -0.003 12.270 1.00 94.56 93 THR A O 1
ATOM 725 N N . LYS A 1 94 ? 11.174 -1.696 10.874 1.00 94.69 94 LYS A N 1
ATOM 726 C CA . LYS A 1 94 ? 10.093 -1.402 9.934 1.00 94.69 94 LYS A CA 1
ATOM 727 C C . LYS A 1 94 ? 8.733 -1.646 10.571 1.00 94.69 94 LYS A C 1
ATOM 729 O O . LYS A 1 94 ? 7.866 -0.782 10.459 1.00 94.69 94 LYS A O 1
ATOM 734 N N . TYR A 1 95 ? 8.551 -2.758 11.279 1.00 95.75 95 TYR A N 1
ATOM 735 C CA . TYR A 1 95 ? 7.326 -3.012 12.032 1.00 95.75 95 TYR A CA 1
ATOM 736 C C . TYR A 1 95 ? 7.020 -1.874 13.017 1.00 95.75 95 TYR A C 1
ATOM 738 O O . TYR A 1 95 ? 5.925 -1.314 12.979 1.00 95.75 95 TYR A O 1
ATOM 746 N N . LYS A 1 96 ? 7.996 -1.459 13.837 1.00 95.69 96 LYS A N 1
ATOM 747 C CA . LYS A 1 96 ? 7.832 -0.361 14.810 1.00 95.69 96 LYS A CA 1
ATOM 748 C C . LYS A 1 96 ? 7.456 0.960 14.135 1.00 95.69 96 LYS A C 1
ATOM 750 O O . LYS A 1 96 ? 6.568 1.663 14.611 1.00 95.69 96 LYS A O 1
ATOM 755 N N . GLN A 1 97 ? 8.098 1.279 13.011 1.00 95.12 97 GLN A N 1
ATOM 756 C CA . GLN A 1 97 ? 7.784 2.455 12.195 1.00 95.12 97 GLN A CA 1
ATOM 757 C C . GLN A 1 97 ? 6.335 2.435 11.689 1.00 95.12 97 GLN A C 1
ATOM 759 O O . GLN A 1 97 ? 5.623 3.432 11.801 1.00 95.12 97 GLN A O 1
ATOM 764 N N . ILE A 1 98 ? 5.891 1.293 11.162 1.00 95.38 98 ILE A N 1
ATOM 765 C CA . ILE A 1 98 ? 4.537 1.116 10.626 1.00 95.38 98 ILE A CA 1
ATOM 766 C C . ILE A 1 98 ? 3.496 1.198 11.738 1.00 95.38 98 ILE A C 1
ATOM 768 O O . ILE A 1 98 ? 2.500 1.896 11.575 1.00 95.38 98 ILE A O 1
ATOM 772 N N . MET A 1 99 ? 3.747 0.549 12.876 1.00 95.38 99 MET A N 1
ATOM 773 C CA . MET A 1 99 ? 2.875 0.632 14.046 1.00 95.38 99 MET A CA 1
ATOM 774 C C . MET A 1 99 ? 2.699 2.078 14.494 1.00 95.38 99 MET A C 1
ATOM 776 O O . MET A 1 99 ? 1.570 2.548 14.570 1.00 95.38 99 MET A O 1
ATOM 780 N N . LYS A 1 100 ? 3.800 2.815 14.676 1.00 93.62 100 LYS A N 1
ATOM 781 C CA . LYS A 1 100 ? 3.755 4.229 15.068 1.00 93.62 100 LYS A CA 1
ATOM 782 C C . LYS A 1 100 ? 2.952 5.081 14.084 1.00 93.62 100 LYS A C 1
ATOM 784 O O . LYS A 1 100 ? 2.134 5.898 14.494 1.00 93.62 100 LYS A O 1
ATOM 789 N N . LEU A 1 101 ? 3.173 4.887 12.785 1.00 94.06 101 LEU A N 1
ATOM 790 C CA . LEU A 1 101 ? 2.433 5.590 11.740 1.00 94.06 101 LEU A CA 1
ATOM 791 C C . LEU A 1 101 ? 0.928 5.289 11.805 1.00 94.06 101 LEU A C 1
ATOM 793 O O . LEU A 1 101 ? 0.117 6.209 11.746 1.00 94.06 101 LEU A O 1
ATOM 797 N N . MET A 1 102 ? 0.552 4.016 11.937 1.00 93.94 102 MET A N 1
ATOM 798 C CA . MET A 1 102 ? -0.850 3.602 12.019 1.00 93.94 102 MET A CA 1
ATOM 799 C C . MET A 1 102 ? -1.530 4.092 13.303 1.00 93.94 102 MET A C 1
ATOM 801 O O . MET A 1 102 ? -2.691 4.484 13.244 1.00 93.94 102 MET A O 1
ATOM 805 N N . GLU A 1 103 ? -0.821 4.120 14.435 1.00 92.50 103 GLU A N 1
ATOM 806 C CA . GLU A 1 103 ? -1.322 4.667 15.706 1.00 92.50 103 GLU A CA 1
ATOM 807 C C . GLU A 1 103 ? -1.627 6.157 15.584 1.00 92.50 103 GLU A C 1
ATOM 809 O O . GLU A 1 103 ? -2.737 6.579 15.897 1.00 92.50 103 GLU A O 1
ATOM 814 N N . LEU A 1 104 ? -0.697 6.933 15.027 1.00 90.00 104 LEU A N 1
ATOM 815 C CA . LEU A 1 104 ? -0.884 8.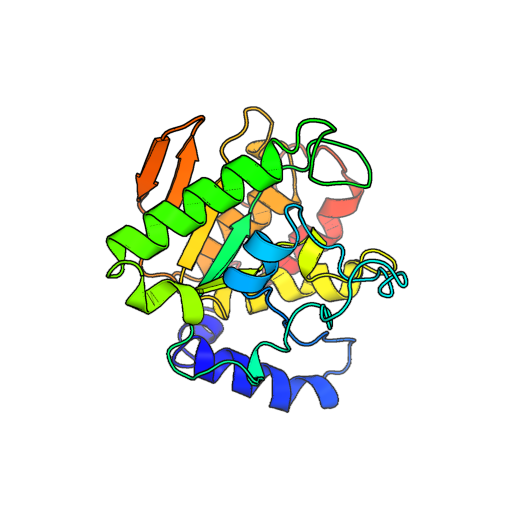371 14.825 1.00 90.00 104 LEU A CA 1
ATOM 816 C C . LEU A 1 104 ? -2.022 8.678 13.843 1.00 90.00 104 LEU A C 1
ATOM 818 O O . LEU A 1 104 ? -2.818 9.585 14.077 1.00 90.00 104 LEU A O 1
ATOM 822 N N . ILE A 1 105 ? -2.147 7.900 12.764 1.00 88.56 105 ILE A N 1
ATOM 823 C CA . ILE A 1 105 ? -3.279 8.031 11.838 1.00 88.56 105 ILE A CA 1
ATOM 824 C C . ILE A 1 105 ? -4.592 7.674 12.547 1.00 88.56 105 ILE A C 1
ATOM 826 O O . ILE A 1 105 ? -5.579 8.387 12.387 1.00 88.56 105 ILE A O 1
ATOM 830 N N . ALA A 1 106 ? -4.634 6.604 13.345 1.00 89.75 106 ALA A N 1
ATOM 831 C CA . ALA A 1 106 ? -5.833 6.251 14.101 1.00 89.75 106 ALA A CA 1
ATOM 832 C C . ALA A 1 106 ? -6.241 7.380 15.064 1.00 89.75 106 ALA A C 1
ATOM 834 O O . ALA A 1 106 ? -7.417 7.741 15.102 1.00 89.75 106 ALA A O 1
ATOM 835 N N . GLU A 1 107 ? -5.283 7.976 15.780 1.00 88.94 107 GLU A N 1
ATOM 836 C CA . GLU A 1 107 ? -5.498 9.137 16.652 1.00 88.94 107 GLU A CA 1
ATOM 837 C C . GLU A 1 107 ? -6.108 10.320 15.892 1.00 88.94 107 GLU A C 1
ATOM 839 O O . GLU A 1 107 ? -7.181 10.795 16.274 1.00 88.94 107 GLU A O 1
ATOM 844 N N . GLU A 1 108 ? -5.503 10.724 14.774 1.00 85.19 108 GLU A N 1
ATOM 845 C CA . GLU A 1 108 ? -5.966 11.854 13.955 1.00 85.19 108 GLU A CA 1
ATOM 846 C C . GLU A 1 108 ? -7.369 11.629 13.362 1.00 85.19 108 GLU A C 1
ATOM 848 O O . GLU A 1 108 ? -8.155 12.562 13.191 1.00 85.19 108 GLU A O 1
ATOM 853 N N . LEU A 1 109 ? -7.722 10.377 13.061 1.00 81.31 109 LEU A N 1
ATOM 854 C CA . LEU A 1 109 ? -9.027 10.029 12.495 1.00 81.31 109 LEU A CA 1
ATOM 855 C C . LEU A 1 109 ? -10.137 9.889 13.543 1.00 81.31 109 LEU A C 1
ATOM 857 O O . LEU A 1 109 ? -11.311 9.856 13.167 1.00 81.31 109 LEU A O 1
ATOM 861 N N . GLY A 1 110 ? -9.802 9.844 14.836 1.00 81.69 110 GLY A N 1
ATOM 862 C CA . GLY A 1 110 ? -10.777 9.755 15.929 1.00 81.69 110 GLY A CA 1
ATOM 863 C C . GLY A 1 110 ? -10.464 8.718 17.014 1.00 81.69 110 GLY A C 1
ATOM 864 O O . GLY A 1 110 ? -11.389 8.275 17.702 1.00 81.69 110 GLY A O 1
ATOM 865 N N . GLY A 1 111 ? -9.198 8.320 17.162 1.00 78.75 111 GLY A N 1
ATOM 866 C CA . GLY A 1 111 ? -8.689 7.457 18.231 1.00 78.75 111 GLY A CA 1
ATOM 867 C C . GLY A 1 111 ? -9.116 5.992 18.130 1.00 78.75 111 GLY A C 1
ATOM 868 O O . GLY A 1 111 ? -9.370 5.465 17.046 1.00 78.75 111 GLY A O 1
ATOM 869 N N . ASP A 1 112 ? -9.239 5.334 19.288 1.00 74.88 112 ASP A N 1
ATOM 870 C CA . ASP A 1 112 ? -9.502 3.890 19.419 1.00 74.88 112 ASP A CA 1
ATOM 871 C C . ASP A 1 112 ? -10.705 3.385 18.613 1.00 74.88 112 ASP A C 1
ATOM 873 O O . ASP A 1 112 ? -10.722 2.239 18.165 1.00 74.88 112 ASP A O 1
ATOM 877 N N . ARG A 1 113 ? -11.693 4.252 18.361 1.00 73.44 113 ARG A N 1
ATOM 878 C CA . ARG A 1 113 ? -12.866 3.944 17.532 1.00 73.44 113 ARG A CA 1
ATOM 879 C C . ARG A 1 113 ? -12.497 3.512 16.104 1.00 73.44 113 ARG A C 1
ATOM 881 O O . ARG A 1 113 ? -13.289 2.820 15.461 1.00 73.44 113 ARG A O 1
ATOM 888 N N . PHE A 1 114 ? -11.343 3.936 15.594 1.00 78.19 114 PHE A N 1
ATOM 889 C CA . PHE A 1 114 ? -10.894 3.650 14.232 1.00 78.19 114 PHE A CA 1
ATOM 890 C C . PHE A 1 114 ? -9.895 2.497 14.141 1.00 78.19 114 PHE A C 1
ATOM 892 O O . PHE A 1 114 ? -9.681 1.991 13.042 1.00 78.19 114 PHE A O 1
ATOM 899 N N . THR A 1 115 ? -9.361 2.011 15.265 1.00 81.25 115 THR A N 1
ATOM 900 C CA . THR A 1 115 ? -8.414 0.883 15.298 1.00 81.25 115 THR A CA 1
ATOM 901 C C . THR A 1 115 ? -8.981 -0.366 14.613 1.00 81.25 115 THR A C 1
ATOM 903 O O . THR A 1 115 ? -8.283 -0.999 13.825 1.00 81.25 115 THR A O 1
ATOM 906 N N . ASP A 1 116 ? -10.263 -0.677 14.828 1.00 87.25 116 ASP A N 1
ATOM 907 C CA . ASP A 1 116 ? -10.935 -1.845 14.224 1.00 87.25 116 ASP A CA 1
ATOM 908 C C . ASP A 1 116 ? -11.310 -1.650 12.744 1.00 87.25 116 ASP A C 1
ATOM 910 O O . ASP A 1 116 ? -11.747 -2.581 12.063 1.00 87.25 116 ASP A O 1
ATOM 914 N N . ARG A 1 117 ? -11.161 -0.424 12.238 1.00 92.12 117 ARG A N 1
ATOM 915 C CA . ARG A 1 117 ? -11.468 -0.045 10.854 1.00 92.12 117 ARG A CA 1
ATOM 916 C C . ARG A 1 117 ? -10.213 0.253 10.049 1.00 92.12 117 ARG A C 1
ATOM 918 O O . ARG A 1 117 ? -10.332 0.473 8.851 1.00 92.12 117 ARG A O 1
ATOM 925 N N . LEU A 1 118 ? -9.042 0.271 10.682 1.00 95.19 118 LEU A N 1
ATOM 926 C CA . LEU A 1 118 ? -7.775 0.565 10.036 1.00 95.19 118 LEU A CA 1
ATOM 927 C C . LEU A 1 118 ? -7.119 -0.728 9.544 1.00 95.19 118 LEU A C 1
ATOM 929 O O . LEU A 1 118 ? -6.969 -1.707 10.281 1.00 95.19 118 LEU A O 1
ATOM 933 N N . TYR A 1 119 ? -6.701 -0.713 8.285 1.00 97.06 119 TYR A N 1
ATOM 934 C CA . TYR A 1 119 ? -6.054 -1.832 7.619 1.00 97.06 119 TYR A CA 1
ATOM 935 C C . TYR A 1 119 ? -4.784 -1.354 6.929 1.00 97.06 119 TYR A C 1
ATOM 937 O O . TYR A 1 119 ? -4.727 -0.245 6.403 1.00 97.06 119 TYR A O 1
ATOM 945 N N . LEU A 1 120 ? -3.776 -2.213 6.893 1.00 97.75 120 LEU A N 1
ATOM 946 C CA . LEU A 1 120 ? -2.534 -1.983 6.177 1.00 97.75 120 LEU A CA 1
ATOM 947 C C . LEU A 1 120 ? -2.553 -2.733 4.847 1.00 97.75 120 LEU A C 1
ATOM 949 O O . LEU A 1 120 ? -2.717 -3.956 4.813 1.00 97.75 120 LEU A O 1
ATOM 953 N N . TRP A 1 121 ? -2.296 -2.015 3.762 1.00 97.81 121 TRP A N 1
ATOM 954 C CA . TRP A 1 121 ? -1.780 -2.599 2.536 1.00 97.81 121 TRP A CA 1
ATOM 955 C C . TRP A 1 121 ? -0.286 -2.283 2.449 1.00 97.81 121 TRP A C 1
ATOM 957 O O . TRP A 1 121 ? 0.107 -1.122 2.382 1.00 97.81 121 TRP A O 1
ATOM 967 N N . ALA A 1 122 ? 0.546 -3.320 2.455 1.00 96.81 122 ALA A N 1
ATOM 968 C CA . ALA A 1 122 ? 1.981 -3.229 2.212 1.00 96.81 122 ALA A CA 1
ATOM 969 C C . ALA A 1 122 ? 2.391 -4.390 1.305 1.00 96.81 122 ALA A C 1
ATOM 971 O O . ALA A 1 122 ? 1.864 -5.500 1.446 1.00 96.81 122 ALA A O 1
ATOM 972 N N . ASP A 1 123 ? 3.331 -4.140 0.400 1.00 94.44 123 ASP A N 1
ATOM 973 C CA . ASP A 1 123 ? 3.778 -5.083 -0.627 1.00 94.44 123 ASP A CA 1
ATOM 974 C C . ASP A 1 123 ? 4.103 -6.482 -0.070 1.00 94.44 123 ASP A C 1
ATOM 976 O O . ASP A 1 123 ? 3.487 -7.463 -0.482 1.00 94.44 123 ASP A O 1
ATOM 980 N N . TYR A 1 124 ? 4.969 -6.582 0.937 1.00 95.00 124 TYR A N 1
ATOM 981 C CA . TYR A 1 124 ? 5.370 -7.837 1.579 1.00 95.00 124 TYR A CA 1
ATOM 982 C C . TYR A 1 124 ? 4.196 -8.607 2.198 1.00 95.00 124 TYR A C 1
ATOM 984 O O . TYR A 1 124 ? 4.151 -9.841 2.182 1.00 95.00 124 TYR A O 1
ATOM 992 N N . CYS A 1 125 ? 3.233 -7.861 2.739 1.00 95.19 125 CYS A N 1
ATOM 993 C CA . CYS A 1 125 ? 2.086 -8.411 3.448 1.00 95.19 125 CYS A CA 1
ATOM 994 C C . CYS A 1 125 ? 0.979 -8.883 2.498 1.00 95.19 125 CYS A C 1
ATOM 996 O O . CYS A 1 125 ? 0.207 -9.773 2.852 1.00 95.19 125 CYS A O 1
ATOM 998 N N . CYS A 1 126 ? 0.869 -8.275 1.312 1.00 95.69 126 CYS A N 1
ATOM 999 C CA . CYS A 1 126 ? -0.307 -8.409 0.447 1.00 95.69 126 CYS A CA 1
ATOM 1000 C C . CYS A 1 126 ? -0.008 -9.014 -0.933 1.00 95.69 126 CYS A C 1
ATOM 1002 O O . CYS A 1 126 ? -0.900 -9.622 -1.525 1.00 95.69 126 CYS A O 1
ATOM 1004 N N . ILE A 1 127 ? 1.220 -8.891 -1.442 1.00 93.94 127 ILE A N 1
ATOM 1005 C CA . ILE A 1 127 ? 1.645 -9.491 -2.715 1.00 93.94 127 ILE A CA 1
ATOM 1006 C C . ILE A 1 127 ? 2.202 -10.891 -2.458 1.00 93.94 127 ILE A C 1
ATOM 1008 O O . ILE A 1 127 ? 2.930 -11.108 -1.493 1.00 93.94 127 ILE A O 1
ATOM 1012 N N . ASP A 1 128 ? 1.867 -11.843 -3.329 1.00 92.69 128 ASP A N 1
ATOM 1013 C CA . ASP A 1 128 ? 2.472 -13.175 -3.334 1.00 92.69 128 ASP A CA 1
ATOM 1014 C C . ASP A 1 128 ? 3.977 -13.065 -3.615 1.00 92.69 128 ASP A C 1
ATOM 1016 O O . ASP A 1 128 ? 4.394 -12.775 -4.733 1.00 92.69 128 ASP A O 1
ATOM 1020 N N . GLN A 1 129 ? 4.798 -13.291 -2.592 1.00 90.19 129 GLN A N 1
ATOM 1021 C CA . GLN A 1 129 ? 6.249 -13.137 -2.689 1.00 90.19 129 GLN A CA 1
ATOM 1022 C C . GLN A 1 129 ? 6.915 -14.269 -3.486 1.00 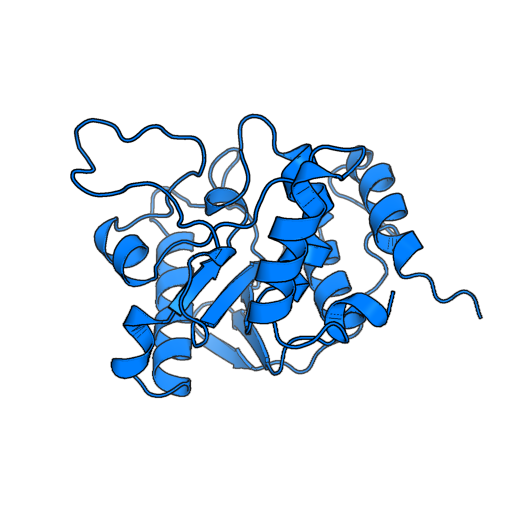90.19 129 GLN A C 1
ATOM 1024 O O . GLN A 1 129 ? 8.065 -14.126 -3.900 1.00 90.19 129 GLN A O 1
ATOM 1029 N N . SER A 1 130 ? 6.204 -15.374 -3.732 1.00 91.12 130 SER A N 1
ATOM 1030 C CA . SER A 1 130 ? 6.669 -16.465 -4.595 1.00 91.12 130 SER A CA 1
ATOM 1031 C C . SER A 1 130 ? 6.437 -16.179 -6.084 1.00 91.12 130 SER A C 1
ATOM 1033 O O . SER A 1 130 ? 7.157 -16.702 -6.935 1.00 91.12 130 SER A O 1
ATOM 1035 N N . ASN A 1 131 ? 5.473 -15.309 -6.400 1.00 90.75 131 ASN A N 1
ATOM 1036 C CA . ASN A 1 131 ? 5.169 -14.844 -7.751 1.00 90.75 131 ASN A CA 1
ATOM 1037 C C . ASN A 1 131 ? 4.678 -13.380 -7.722 1.00 90.75 131 ASN A C 1
ATOM 1039 O O . ASN A 1 131 ? 3.478 -13.120 -7.862 1.00 90.75 131 ASN A O 1
ATOM 1043 N N . PRO A 1 132 ? 5.585 -12.403 -7.533 1.00 90.31 132 PRO A N 1
ATOM 1044 C CA . PRO A 1 132 ? 5.188 -11.027 -7.238 1.00 90.31 132 PRO A CA 1
ATOM 1045 C C . PRO A 1 132 ? 4.648 -10.267 -8.451 1.00 90.31 132 PRO A C 1
ATOM 1047 O O . PRO A 1 132 ? 3.840 -9.354 -8.286 1.00 90.31 132 PRO A O 1
ATOM 1050 N N . PHE A 1 133 ? 5.056 -10.637 -9.670 1.00 89.44 133 PHE A N 1
ATOM 1051 C CA . PHE A 1 133 ? 4.785 -9.862 -10.886 1.00 89.44 133 PHE A CA 1
ATOM 1052 C C . PHE A 1 133 ? 3.300 -9.517 -11.108 1.00 89.44 133 PHE A C 1
ATOM 1054 O O . PHE A 1 133 ? 3.013 -8.332 -11.299 1.00 89.44 133 PHE A O 1
ATOM 1061 N N . PRO A 1 134 ? 2.339 -10.461 -11.025 1.00 91.44 134 PRO A N 1
ATOM 1062 C CA . PRO A 1 134 ? 0.919 -10.131 -11.164 1.00 91.44 134 PRO A CA 1
ATOM 1063 C C . PRO A 1 134 ? 0.418 -9.128 -10.116 1.00 91.44 134 PRO A C 1
ATOM 1065 O O . PRO A 1 134 ? -0.437 -8.298 -10.407 1.00 91.44 134 PRO A O 1
ATOM 1068 N N . GLY A 1 135 ? 0.942 -9.187 -8.887 1.00 91.88 135 GLY A N 1
ATOM 1069 C CA . GLY A 1 135 ? 0.585 -8.246 -7.825 1.00 91.88 135 GLY A CA 1
ATOM 1070 C C . GLY A 1 135 ? 1.199 -6.864 -8.045 1.00 91.88 135 GLY A C 1
ATOM 1071 O O . GLY A 1 135 ? 0.504 -5.860 -7.915 1.00 91.88 135 GLY A O 1
ATOM 1072 N N . VAL A 1 136 ? 2.471 -6.807 -8.440 1.00 89.38 136 VAL A N 1
ATOM 1073 C CA . VAL A 1 136 ? 3.181 -5.550 -8.725 1.00 89.38 136 VAL A CA 1
ATOM 1074 C C . VAL A 1 136 ? 2.523 -4.792 -9.883 1.00 89.38 136 VAL A C 1
ATOM 1076 O O . VAL A 1 136 ? 2.338 -3.580 -9.806 1.00 89.38 136 VAL A O 1
ATOM 1079 N N . GLN A 1 137 ? 2.073 -5.490 -10.929 1.00 87.69 137 GLN A N 1
ATOM 1080 C CA . GLN A 1 137 ? 1.352 -4.860 -12.044 1.00 87.69 137 GLN A CA 1
ATOM 1081 C C . GLN A 1 137 ? 0.030 -4.200 -11.621 1.00 87.69 137 GLN A C 1
ATOM 1083 O O . GLN A 1 137 ? -0.442 -3.276 -12.285 1.00 87.69 137 GLN A O 1
ATOM 1088 N N . MET A 1 138 ? -0.543 -4.630 -10.496 1.00 90.94 138 MET A N 1
ATOM 1089 C CA . MET A 1 138 ? -1.794 -4.106 -9.956 1.00 90.94 138 MET A CA 1
ATOM 1090 C C . MET A 1 138 ? -1.621 -2.922 -9.002 1.00 90.94 138 MET A C 1
ATOM 1092 O O . MET A 1 138 ? -2.630 -2.364 -8.563 1.00 90.94 138 MET A O 1
ATOM 1096 N N . LEU A 1 139 ? -0.387 -2.476 -8.731 1.00 91.38 139 LEU A N 1
ATOM 1097 C CA . LEU A 1 139 ? -0.100 -1.345 -7.840 1.00 91.38 139 LEU A CA 1
ATOM 1098 C C . LEU A 1 139 ? -0.966 -0.102 -8.108 1.00 91.38 139 LEU A C 1
ATOM 1100 O O . LEU A 1 139 ? -1.553 0.395 -7.147 1.00 91.38 139 LEU A O 1
ATOM 1104 N N . PRO A 1 140 ? -1.164 0.380 -9.356 1.00 89.62 140 PRO A N 1
ATOM 1105 C CA . PRO A 1 140 ? -2.014 1.550 -9.585 1.00 89.62 140 PRO A CA 1
ATOM 1106 C C . PRO A 1 140 ? -3.460 1.341 -9.116 1.00 89.62 140 PRO A C 1
ATOM 1108 O O . PRO A 1 140 ? -4.091 2.256 -8.591 1.00 89.62 140 PRO A O 1
ATOM 1111 N N . SER A 1 141 ? -3.980 0.121 -9.269 1.00 91.56 141 SER A N 1
ATOM 1112 C CA . SER A 1 141 ? -5.332 -0.230 -8.833 1.00 91.56 141 SER A CA 1
ATOM 1113 C C . SER A 1 141 ? -5.421 -0.367 -7.316 1.00 91.56 141 SER A C 1
ATOM 1115 O O . SER A 1 141 ? -6.399 0.091 -6.731 1.00 91.56 141 SER A O 1
ATOM 1117 N N . TYR A 1 142 ? -4.412 -0.959 -6.669 1.00 95.06 142 TYR A N 1
ATOM 1118 C CA . TYR A 1 142 ? -4.365 -1.070 -5.208 1.00 95.06 142 TYR A CA 1
ATOM 1119 C C . TYR A 1 142 ? -4.241 0.296 -4.543 1.00 95.06 142 TYR A C 1
ATOM 1121 O O . TYR A 1 142 ? -5.011 0.581 -3.634 1.00 95.06 142 TYR A O 1
ATOM 1129 N N . ILE A 1 143 ? -3.369 1.165 -5.065 1.00 93.81 143 ILE A N 1
ATOM 1130 C CA . ILE A 1 143 ? -3.254 2.565 -4.641 1.00 93.81 143 ILE A CA 1
ATOM 1131 C C . ILE A 1 143 ? -4.611 3.254 -4.789 1.00 93.81 143 ILE A C 1
ATOM 1133 O O . ILE A 1 143 ? -5.098 3.847 -3.838 1.00 93.81 143 ILE A O 1
ATOM 1137 N N . ALA A 1 144 ? -5.282 3.126 -5.938 1.00 92.62 144 ALA A N 1
ATOM 1138 C CA . ALA A 1 144 ? -6.615 3.702 -6.101 1.00 92.62 144 ALA A CA 1
ATOM 1139 C C . ALA A 1 144 ? -7.641 3.132 -5.103 1.00 92.62 144 ALA A C 1
ATOM 1141 O O . ALA A 1 144 ? -8.583 3.824 -4.737 1.00 92.62 144 ALA A O 1
ATOM 1142 N N . CYS A 1 145 ? -7.501 1.887 -4.658 1.00 94.44 145 CYS A N 1
ATOM 1143 C CA . CYS A 1 145 ? -8.437 1.231 -3.744 1.00 94.44 145 CYS A CA 1
ATOM 1144 C C . CYS A 1 145 ? -8.194 1.519 -2.257 1.00 94.44 145 CYS A C 1
ATOM 1146 O O . CYS A 1 145 ? -8.921 0.962 -1.431 1.00 94.44 145 CYS A O 1
ATOM 1148 N N . CYS A 1 146 ? -7.231 2.375 -1.920 1.00 95.06 146 CYS A N 1
ATOM 1149 C CA . CYS A 1 146 ? -6.960 2.798 -0.551 1.00 95.06 146 CYS A CA 1
ATOM 1150 C C . CYS A 1 146 ? -7.603 4.154 -0.224 1.00 95.06 146 CYS A C 1
ATOM 1152 O O . CYS A 1 146 ? -7.850 4.990 -1.097 1.00 95.06 146 CYS A O 1
ATOM 1154 N N . GLU A 1 147 ? -7.910 4.351 1.055 1.00 93.25 147 GLU A N 1
ATOM 1155 C CA . GLU A 1 147 ? -8.430 5.602 1.608 1.00 93.25 147 GLU A CA 1
ATOM 1156 C C . GLU A 1 147 ? -7.292 6.580 1.924 1.00 93.25 147 GLU A C 1
ATOM 1158 O O . GLU A 1 147 ? -7.421 7.785 1.694 1.00 93.25 147 GLU A O 1
ATOM 1163 N N . GLU A 1 148 ? -6.168 6.051 2.410 1.00 92.94 148 GLU A N 1
ATOM 1164 C CA . GLU A 1 148 ? -4.996 6.812 2.837 1.00 92.94 148 GLU A CA 1
ATOM 1165 C C . GLU A 1 148 ? -3.734 6.281 2.149 1.00 92.94 148 GLU A C 1
ATOM 1167 O O . GLU A 1 148 ? -3.608 5.085 1.878 1.00 92.94 148 GLU A O 1
ATOM 1172 N N . PHE A 1 149 ? -2.773 7.169 1.904 1.00 94.62 149 PHE A N 1
ATOM 1173 C CA . PHE A 1 149 ? -1.459 6.808 1.380 1.00 94.62 149 PHE A CA 1
ATOM 1174 C C . PHE A 1 149 ? -0.380 7.285 2.342 1.00 94.62 149 PHE A C 1
ATOM 1176 O O . PHE A 1 149 ? -0.403 8.434 2.780 1.00 94.62 149 PHE A O 1
ATOM 1183 N N . ALA A 1 150 ? 0.601 6.440 2.627 1.00 94.75 150 ALA A N 1
ATOM 1184 C CA . ALA A 1 150 ? 1.777 6.809 3.387 1.00 94.75 150 ALA A CA 1
ATOM 1185 C C . ALA A 1 150 ? 3.057 6.297 2.745 1.00 94.75 150 ALA A C 1
ATOM 1187 O O . ALA A 1 150 ? 3.065 5.275 2.058 1.00 94.75 150 ALA A O 1
ATOM 1188 N N . TYR A 1 151 ? 4.158 6.974 3.053 1.00 94.31 151 TYR A N 1
ATOM 1189 C CA . TYR A 1 151 ? 5.478 6.426 2.810 1.00 94.31 151 TYR A CA 1
ATOM 1190 C C . TYR A 1 151 ? 6.432 6.626 3.984 1.00 94.31 151 TYR A C 1
ATOM 1192 O O . TYR A 1 151 ? 6.315 7.582 4.754 1.00 94.31 151 TYR A O 1
ATOM 1200 N N . VAL A 1 152 ? 7.395 5.712 4.108 1.00 93.56 152 VAL A N 1
ATOM 1201 C CA . VAL A 1 152 ? 8.502 5.848 5.062 1.00 93.56 152 VAL A CA 1
ATOM 1202 C C . VAL A 1 152 ? 9.703 6.443 4.346 1.00 93.56 152 VAL A C 1
ATOM 1204 O O . VAL A 1 152 ? 10.283 5.807 3.460 1.00 93.56 152 VAL A O 1
ATOM 1207 N N . LYS A 1 153 ? 10.095 7.652 4.749 1.00 90.12 153 LYS A N 1
ATOM 1208 C CA . LYS A 1 153 ? 11.241 8.348 4.179 1.00 90.12 153 LYS A CA 1
ATOM 1209 C C . LYS A 1 153 ? 12.519 7.580 4.488 1.00 90.12 153 LYS A C 1
ATOM 1211 O O . LYS A 1 153 ? 12.757 7.123 5.604 1.00 90.12 153 LYS A O 1
ATOM 1216 N N . HIS A 1 154 ? 13.350 7.438 3.469 1.00 88.81 154 HIS A N 1
ATOM 1217 C CA . HIS A 1 154 ? 14.640 6.780 3.571 1.00 88.81 154 HIS A CA 1
ATOM 1218 C C . HIS A 1 154 ? 15.590 7.423 2.543 1.00 88.81 154 HIS A C 1
ATOM 1220 O O . HIS A 1 154 ? 15.137 7.716 1.438 1.00 88.81 154 HIS A O 1
ATOM 1226 N N . PRO A 1 155 ? 16.891 7.626 2.835 1.00 84.19 155 PRO A N 1
ATOM 1227 C CA . PRO A 1 155 ? 17.830 8.256 1.895 1.00 84.19 155 PRO A CA 1
ATOM 1228 C C . PRO A 1 155 ? 17.853 7.617 0.496 1.00 84.19 155 PRO A C 1
ATOM 1230 O O . PRO A 1 155 ? 17.860 8.302 -0.516 1.00 84.19 155 PRO A O 1
ATOM 1233 N N . GLU A 1 156 ? 17.809 6.288 0.441 1.00 81.69 156 GLU A N 1
ATOM 1234 C CA . GLU A 1 156 ? 17.767 5.509 -0.808 1.00 81.69 156 GLU A CA 1
ATOM 1235 C C . GLU A 1 156 ? 16.348 5.229 -1.338 1.00 81.69 156 GLU A C 1
ATOM 1237 O O . GLU A 1 156 ? 16.181 4.421 -2.250 1.00 81.69 156 GLU A O 1
ATOM 1242 N N . TYR A 1 157 ? 15.309 5.840 -0.761 1.00 80.50 157 TYR A N 1
ATOM 1243 C CA . TYR A 1 157 ? 13.924 5.598 -1.175 1.00 80.50 157 TYR A CA 1
ATOM 1244 C C . TYR A 1 157 ? 13.715 5.960 -2.651 1.00 80.50 157 TYR A C 1
ATOM 1246 O O . TYR A 1 157 ? 13.210 5.150 -3.427 1.00 80.50 157 TYR A O 1
ATOM 1254 N N . ASP A 1 158 ? 14.187 7.139 -3.059 1.00 72.44 158 ASP A N 1
ATOM 1255 C CA . ASP A 1 158 ? 14.029 7.630 -4.430 1.00 72.44 158 ASP A CA 1
ATOM 1256 C C . ASP A 1 158 ? 14.929 6.898 -5.436 1.00 72.44 158 ASP A C 1
ATOM 1258 O O . ASP A 1 158 ? 14.684 6.959 -6.633 1.00 72.44 158 ASP A O 1
ATOM 1262 N N . ALA A 1 159 ? 15.939 6.145 -4.994 1.00 71.31 159 ALA A N 1
ATOM 1263 C CA . ALA A 1 159 ? 16.771 5.346 -5.899 1.00 71.31 159 ALA A CA 1
ATOM 1264 C C . ALA A 1 159 ? 16.063 4.062 -6.386 1.00 71.31 159 ALA A C 1
ATOM 1266 O O . ALA A 1 159 ? 16.555 3.364 -7.276 1.00 71.31 159 ALA A O 1
ATOM 1267 N N . ARG A 1 160 ? 14.906 3.720 -5.803 1.00 75.00 160 ARG A N 1
ATOM 1268 C CA . ARG A 1 160 ? 14.169 2.487 -6.093 1.00 75.00 160 ARG A CA 1
ATOM 1269 C C . ARG A 1 160 ? 13.040 2.742 -7.088 1.00 75.00 160 ARG A C 1
ATOM 1271 O O . ARG A 1 160 ? 12.117 3.510 -6.819 1.00 75.00 160 ARG A O 1
ATOM 1278 N N . ALA A 1 161 ? 13.091 2.012 -8.203 1.00 76.12 161 ALA A N 1
ATOM 1279 C CA . ALA A 1 161 ? 12.094 2.007 -9.274 1.00 76.12 161 ALA A CA 1
ATOM 1280 C C . ALA A 1 161 ? 10.646 1.962 -8.751 1.00 76.12 161 ALA A C 1
ATOM 1282 O O . ALA A 1 161 ? 9.826 2.823 -9.074 1.00 76.12 161 ALA A O 1
ATOM 1283 N N . TRP A 1 162 ? 10.347 0.984 -7.895 1.00 82.19 162 TRP A N 1
ATOM 1284 C CA . TRP A 1 162 ? 8.996 0.743 -7.389 1.00 82.19 162 TRP A CA 1
ATOM 1285 C C . TRP A 1 162 ? 8.512 1.819 -6.411 1.00 82.19 162 TRP A C 1
ATOM 1287 O O . TRP A 1 162 ? 7.409 2.325 -6.589 1.00 82.19 162 TRP A O 1
ATOM 1297 N N . CYS A 1 163 ? 9.358 2.286 -5.486 1.00 83.75 163 CYS A N 1
ATOM 1298 C CA . CYS A 1 163 ? 9.009 3.386 -4.579 1.00 83.75 163 CYS A CA 1
ATOM 1299 C C . CYS A 1 163 ? 8.692 4.683 -5.345 1.00 83.75 163 CYS A C 1
ATOM 1301 O O . CYS A 1 163 ? 7.706 5.366 -5.057 1.00 83.75 163 CYS A O 1
ATOM 1303 N N . ARG A 1 164 ? 9.492 5.012 -6.374 1.00 83.12 164 ARG A N 1
ATOM 1304 C CA . ARG A 1 164 ? 9.200 6.141 -7.277 1.00 83.12 164 ARG A CA 1
ATOM 1305 C C . ARG A 1 164 ? 7.879 5.944 -8.014 1.00 83.12 164 ARG A C 1
ATOM 1307 O O . ARG A 1 164 ? 7.130 6.901 -8.193 1.00 83.12 164 ARG A O 1
ATOM 1314 N N . THR A 1 165 ? 7.592 4.713 -8.424 1.00 84.12 165 THR A N 1
ATOM 1315 C CA . THR A 1 165 ? 6.351 4.367 -9.122 1.00 84.12 165 THR A CA 1
ATOM 1316 C C . THR A 1 165 ? 5.140 4.568 -8.238 1.00 84.12 165 THR A C 1
ATOM 1318 O O . THR A 1 165 ? 4.180 5.193 -8.670 1.00 84.12 165 THR A O 1
ATOM 1321 N N . GLU A 1 166 ? 5.187 4.142 -6.984 1.00 87.44 166 GLU A N 1
ATOM 1322 C CA . GLU A 1 166 ? 4.084 4.327 -6.040 1.00 87.44 166 GLU A CA 1
ATOM 1323 C C . GLU A 1 166 ? 3.814 5.816 -5.773 1.00 87.44 166 GLU A C 1
ATOM 1325 O O . GLU A 1 166 ? 2.661 6.249 -5.841 1.00 87.44 166 GLU A O 1
ATOM 1330 N N . GLN A 1 167 ? 4.864 6.632 -5.595 1.00 87.12 167 GLN A N 1
ATOM 1331 C CA . GLN A 1 167 ? 4.725 8.094 -5.481 1.00 87.12 167 GLN A CA 1
ATOM 1332 C C . GLN A 1 167 ? 4.137 8.719 -6.758 1.00 87.12 167 GLN A C 1
ATOM 1334 O O . GLN A 1 167 ? 3.289 9.615 -6.682 1.00 87.12 167 GLN A O 1
ATOM 1339 N N . PHE A 1 168 ? 4.559 8.240 -7.933 1.00 86.50 168 PHE A N 1
ATOM 1340 C CA . PHE A 1 168 ? 4.043 8.682 -9.229 1.00 86.50 168 PHE A CA 1
ATOM 1341 C C . PHE A 1 168 ? 2.576 8.339 -9.415 1.00 86.50 168 PHE A C 1
ATOM 1343 O O . PHE A 1 168 ? 1.792 9.212 -9.790 1.00 86.50 168 PHE A O 1
ATOM 1350 N N . MET A 1 169 ? 2.181 7.116 -9.076 1.00 87.56 169 MET A N 1
ATOM 1351 C CA . MET A 1 169 ? 0.790 6.684 -9.132 1.00 87.56 169 MET A CA 1
ATOM 1352 C C . MET A 1 169 ? -0.070 7.469 -8.149 1.00 87.56 169 MET A C 1
ATOM 1354 O O . MET A 1 169 ? -1.126 7.965 -8.537 1.00 87.56 169 MET A O 1
ATOM 1358 N N . HIS A 1 170 ? 0.392 7.670 -6.913 1.00 86.69 170 HIS A N 1
ATOM 1359 C CA . HIS A 1 170 ? -0.301 8.515 -5.944 1.00 86.69 170 HIS A CA 1
ATOM 1360 C C . HIS A 1 170 ? -0.545 9.932 -6.500 1.00 86.69 170 HIS A C 1
ATOM 1362 O O . HIS A 1 170 ? -1.681 10.418 -6.500 1.00 86.69 170 HIS A O 1
ATOM 1368 N N . TRP A 1 171 ? 0.500 10.575 -7.038 1.00 85.06 171 TRP A N 1
ATOM 1369 C CA . TRP A 1 171 ? 0.403 11.913 -7.630 1.00 85.06 171 TRP A CA 1
ATOM 1370 C C . TRP A 1 171 ? -0.517 11.966 -8.859 1.00 85.06 171 TRP A C 1
ATOM 1372 O O . TRP A 1 171 ? -1.300 12.912 -8.995 1.00 85.06 171 TRP A O 1
ATOM 1382 N N . ARG A 1 172 ? -0.439 10.974 -9.754 1.00 84.19 172 ARG A N 1
ATOM 1383 C CA . ARG A 1 172 ? -1.245 10.923 -10.984 1.00 84.19 172 ARG A CA 1
ATOM 1384 C C . ARG A 1 172 ? -2.713 10.618 -10.712 1.00 84.19 172 ARG A C 1
ATOM 1386 O O . ARG A 1 172 ? -3.576 11.262 -11.302 1.00 84.19 172 ARG A O 1
ATOM 1393 N N . LEU A 1 173 ? -3.003 9.663 -9.830 1.00 84.12 173 LEU A N 1
ATOM 1394 C CA . LEU A 1 173 ? -4.369 9.219 -9.551 1.00 84.12 173 LEU A CA 1
ATOM 1395 C C . LEU A 1 173 ? -5.167 10.261 -8.762 1.00 84.12 173 LEU A C 1
ATOM 1397 O O . LEU A 1 173 ? -6.379 10.351 -8.955 1.00 84.12 173 LEU A O 1
ATOM 1401 N N . ARG A 1 174 ? -4.511 11.034 -7.880 1.00 81.12 174 ARG A N 1
ATOM 1402 C CA . ARG A 1 174 ? -5.146 12.066 -7.031 1.00 81.12 174 ARG A CA 1
ATOM 1403 C C . ARG A 1 174 ? -6.394 11.562 -6.288 1.00 81.12 174 ARG A C 1
ATOM 1405 O O . ARG A 1 174 ? -7.379 12.280 -6.157 1.00 81.12 174 ARG A O 1
ATOM 1412 N N . CYS A 1 175 ? -6.362 10.305 -5.847 1.00 78.69 175 CYS A N 1
ATOM 1413 C CA . CYS A 1 175 ? -7.499 9.621 -5.223 1.00 78.69 175 CYS A CA 1
ATOM 1414 C C . CYS A 1 175 ? -7.519 9.700 -3.692 1.00 78.69 175 CYS A C 1
ATOM 1416 O O . CYS A 1 175 ? -8.553 9.404 -3.098 1.00 78.69 175 CYS A O 1
ATOM 1418 N N . HIS A 1 176 ? -6.412 10.100 -3.068 1.00 83.00 176 HIS A N 1
ATOM 1419 C CA . HIS A 1 176 ? -6.290 10.186 -1.617 1.00 83.00 176 HIS A CA 1
ATOM 1420 C C . HIS A 1 176 ? -6.512 11.616 -1.149 1.00 83.00 176 HIS A C 1
ATOM 1422 O O . HIS A 1 176 ? -6.093 12.572 -1.807 1.00 83.00 176 HIS A O 1
ATOM 1428 N N . LYS A 1 177 ? -7.155 11.754 0.011 1.00 74.81 177 LYS A N 1
ATOM 1429 C CA . LYS A 1 177 ? -7.331 13.060 0.655 1.00 74.81 177 LYS A CA 1
ATOM 1430 C C . LYS A 1 177 ? -6.025 13.565 1.252 1.00 74.81 177 LYS A C 1
ATOM 1432 O O . LYS A 1 177 ? -5.763 14.760 1.187 1.00 74.81 177 LYS A O 1
ATOM 1437 N N . ARG A 1 178 ? -5.239 12.650 1.822 1.00 85.00 178 ARG A N 1
ATOM 1438 C CA . ARG A 1 178 ? -4.012 12.940 2.557 1.00 85.00 178 ARG A CA 1
ATOM 1439 C C . ARG A 1 178 ? -2.907 11.990 2.129 1.00 85.00 178 ARG A C 1
ATOM 1441 O O . ARG A 1 178 ? -3.163 10.856 1.718 1.00 85.00 178 ARG A O 1
ATOM 1448 N N . LYS A 1 179 ? -1.679 12.482 2.238 1.00 90.62 179 LYS A N 1
ATOM 1449 C CA . LYS A 1 179 ? -0.453 11.713 2.058 1.00 90.62 179 LYS A CA 1
ATOM 1450 C C . LYS A 1 179 ? 0.363 11.858 3.331 1.00 90.62 179 LYS A C 1
ATOM 1452 O O . LYS A 1 179 ? 0.710 12.971 3.706 1.00 90.62 179 LYS A O 1
ATOM 1457 N N . TRP A 1 180 ? 0.696 10.748 3.966 1.00 93.31 180 TRP A N 1
ATOM 1458 C CA . TRP A 1 180 ? 1.482 10.730 5.192 1.00 93.31 180 TRP A CA 1
ATOM 1459 C C . TRP A 1 180 ? 2.947 10.420 4.892 1.00 93.31 180 TRP A C 1
ATOM 1461 O O . TRP A 1 180 ? 3.272 9.601 4.030 1.00 93.31 180 TRP A O 1
ATOM 1471 N N . CYS A 1 181 ? 3.842 11.066 5.620 1.00 93.50 181 CYS A N 1
ATOM 1472 C CA . CYS A 1 181 ? 5.275 10.837 5.564 1.00 93.50 181 CYS A CA 1
ATOM 1473 C C . CYS A 1 181 ? 5.770 10.530 6.970 1.00 93.50 181 CYS A C 1
ATOM 1475 O O . CYS A 1 181 ? 5.569 11.336 7.879 1.00 93.50 181 CYS A O 1
ATOM 1477 N N . LEU A 1 182 ? 6.421 9.381 7.138 1.00 93.19 182 LEU A N 1
ATOM 1478 C CA . LEU A 1 182 ? 7.204 9.085 8.332 1.00 93.19 182 LEU A CA 1
ATOM 1479 C C . LEU A 1 182 ? 8.674 9.418 8.051 1.00 93.19 182 LEU A C 1
ATOM 1481 O O . LEU A 1 182 ? 9.318 8.734 7.254 1.00 93.19 182 LEU A O 1
ATOM 1485 N N . ASP A 1 183 ? 9.198 10.445 8.718 1.00 90.94 183 ASP A N 1
ATOM 1486 C CA . ASP A 1 183 ? 10.602 10.865 8.663 1.00 90.94 183 ASP A CA 1
ATOM 1487 C C . ASP A 1 183 ? 11.256 10.660 10.034 1.00 90.94 183 ASP A C 1
ATOM 1489 O O . ASP A 1 183 ? 11.029 11.420 10.982 1.00 90.94 183 ASP A O 1
ATOM 1493 N N . GLY A 1 184 ? 12.022 9.574 10.157 1.00 86.12 184 GLY A N 1
ATOM 1494 C CA . GLY A 1 184 ? 12.552 9.115 11.435 1.00 86.12 184 GLY A CA 1
ATOM 1495 C C . GLY A 1 184 ? 11.421 8.780 12.406 1.00 86.12 184 GLY A C 1
ATOM 1496 O O . GLY A 1 184 ? 10.764 7.749 12.278 1.00 86.12 184 GLY A O 1
ATOM 1497 N N . GLU A 1 185 ? 11.200 9.662 13.377 1.00 83.12 185 GLU A N 1
ATOM 1498 C CA . GLU A 1 185 ? 10.161 9.528 14.398 1.00 83.12 185 GLU A CA 1
ATOM 1499 C C . GLU A 1 185 ? 8.950 10.444 14.185 1.00 83.12 185 GLU A C 1
ATOM 1501 O O . GLU A 1 185 ? 7.968 10.329 14.923 1.00 83.12 185 GLU A O 1
ATOM 1506 N N . SER A 1 186 ? 9.003 11.340 13.205 1.00 87.06 186 SER A N 1
ATOM 1507 C CA . SER A 1 186 ? 7.961 12.334 12.971 1.00 87.06 186 SER A CA 1
ATOM 1508 C C . SER A 1 186 ? 7.025 11.870 11.865 1.00 87.06 186 SER A C 1
ATOM 1510 O O . SER A 1 186 ? 7.481 11.498 10.785 1.00 87.06 186 SER A O 1
ATOM 1512 N N . VAL A 1 187 ? 5.718 11.930 12.118 1.00 90.00 187 VAL A N 1
ATOM 1513 C CA . VAL A 1 187 ? 4.693 11.762 11.082 1.00 90.00 187 VAL A CA 1
ATOM 1514 C C . VAL A 1 187 ? 4.166 13.131 10.697 1.00 90.00 187 VAL A C 1
ATOM 1516 O O . VAL A 1 187 ? 3.828 13.939 11.560 1.00 90.00 187 VAL A O 1
ATOM 1519 N N . GLN A 1 188 ? 4.106 13.386 9.399 1.00 90.38 188 GLN A N 1
ATOM 1520 C CA . GLN A 1 188 ? 3.597 14.631 8.839 1.00 90.38 188 GLN A CA 1
ATOM 1521 C C . GLN A 1 188 ? 2.680 14.342 7.658 1.00 90.38 188 GLN A C 1
ATOM 1523 O O . GLN A 1 188 ? 2.905 13.401 6.894 1.00 90.38 188 GLN A O 1
ATOM 1528 N N . GLU A 1 189 ? 1.656 15.171 7.500 1.00 89.94 189 GLU A N 1
ATOM 1529 C CA . GLU A 1 189 ? 0.886 15.219 6.267 1.00 89.94 189 GLU A CA 1
ATOM 1530 C C . GLU A 1 189 ? 1.656 16.047 5.230 1.00 89.94 189 GLU A C 1
ATOM 1532 O O . GLU A 1 189 ? 2.133 17.148 5.511 1.00 89.94 189 GLU A O 1
ATOM 1537 N N . GLU A 1 190 ? 1.786 15.517 4.020 1.00 87.62 190 GLU A N 1
ATOM 1538 C CA . GLU A 1 190 ? 2.397 16.196 2.887 1.00 87.62 190 GLU A CA 1
ATOM 1539 C C . GLU A 1 190 ? 1.353 16.458 1.797 1.00 87.62 190 GLU A C 1
ATOM 1541 O O . GLU A 1 190 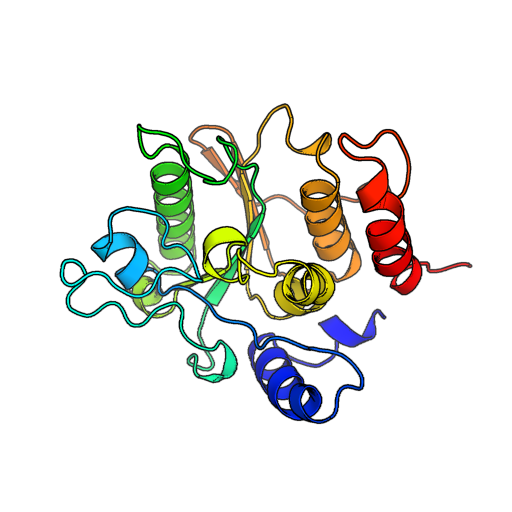? 0.511 15.602 1.512 1.00 87.62 190 GLU A O 1
ATOM 1546 N N . PRO A 1 191 ? 1.431 17.596 1.090 1.00 80.50 191 PRO A N 1
ATOM 1547 C CA . PRO A 1 191 ? 0.644 17.764 -0.118 1.00 80.50 191 PRO A CA 1
ATOM 1548 C C . PRO A 1 191 ? 1.099 16.754 -1.190 1.00 80.50 191 PRO A C 1
ATOM 1550 O O . PRO A 1 191 ? 2.284 16.403 -1.264 1.00 80.50 191 PRO A O 1
ATOM 1553 N N . PRO A 1 192 ? 0.202 16.316 -2.091 1.00 75.62 192 PRO A N 1
ATOM 1554 C CA . PRO A 1 192 ? 0.602 15.544 -3.259 1.00 75.62 192 PRO A CA 1
ATOM 1555 C C . PRO A 1 192 ? 1.647 16.312 -4.081 1.00 75.62 192 PRO A C 1
ATOM 1557 O O . PRO A 1 192 ? 1.372 17.384 -4.621 1.00 75.62 192 PRO A O 1
ATOM 1560 N N . ALA A 1 193 ? 2.849 15.752 -4.197 1.00 77.62 193 ALA A N 1
ATOM 1561 C CA . ALA A 1 193 ? 3.956 16.361 -4.924 1.00 77.62 193 ALA A CA 1
ATOM 1562 C C . ALA A 1 193 ? 4.118 15.723 -6.306 1.00 77.62 193 ALA A C 1
ATOM 1564 O O . ALA A 1 193 ? 4.015 14.504 -6.453 1.00 77.62 193 ALA A O 1
ATOM 1565 N N . ARG A 1 194 ? 4.405 16.547 -7.321 1.00 77.50 194 ARG A N 1
ATOM 1566 C CA . ARG A 1 194 ? 4.806 16.045 -8.639 1.00 77.50 194 ARG A CA 1
ATOM 1567 C C . ARG A 1 194 ? 6.151 15.342 -8.513 1.00 77.50 194 ARG A C 1
ATOM 1569 O O . ARG A 1 194 ? 7.086 15.907 -7.957 1.00 77.50 194 ARG A O 1
ATOM 1576 N N . CYS A 1 195 ? 6.253 14.155 -9.088 1.00 76.06 195 CYS A N 1
ATOM 1577 C CA . CYS A 1 195 ? 7.508 13.430 -9.225 1.00 76.06 195 CYS A CA 1
ATOM 1578 C C . CYS A 1 195 ? 7.823 13.193 -10.705 1.00 76.06 195 CYS A C 1
ATOM 1580 O O . CYS A 1 195 ? 6.944 13.263 -11.569 1.00 76.06 195 CYS A O 1
ATOM 1582 N N . ALA A 1 196 ? 9.106 12.984 -10.997 1.00 77.38 196 ALA A N 1
ATOM 1583 C CA . ALA A 1 196 ? 9.550 12.591 -12.326 1.00 77.38 196 ALA A CA 1
ATOM 1584 C C . ALA A 1 196 ? 9.013 11.196 -12.662 1.00 77.38 196 ALA A C 1
ATOM 1586 O O . ALA A 1 196 ? 8.881 10.359 -11.766 1.00 77.38 196 ALA A O 1
ATOM 1587 N N . ASP A 1 197 ? 8.754 10.941 -13.945 1.00 80.38 197 ASP A N 1
ATOM 1588 C CA . ASP A 1 197 ? 8.345 9.617 -14.406 1.00 80.38 197 ASP A CA 1
ATOM 1589 C C . ASP A 1 197 ? 9.380 8.574 -13.933 1.00 80.38 197 ASP A C 1
ATOM 1591 O O . ASP A 1 197 ? 10.566 8.723 -14.253 1.00 80.38 197 ASP A O 1
ATOM 1595 N N . PRO A 1 198 ? 8.989 7.559 -13.137 1.00 81.75 198 PRO A N 1
ATOM 1596 C CA . PRO A 1 198 ? 9.881 6.499 -12.670 1.00 81.75 198 PRO A CA 1
ATOM 1597 C C . PRO A 1 198 ? 10.565 5.748 -13.817 1.00 81.75 198 PRO A C 1
ATOM 1599 O O . PRO A 1 198 ? 11.675 5.265 -13.629 1.00 81.75 198 PRO A O 1
ATOM 1602 N N . ALA A 1 199 ? 9.968 5.707 -15.011 1.00 81.12 199 ALA A N 1
ATOM 1603 C CA . ALA A 1 199 ? 10.573 5.120 -16.201 1.00 81.12 199 ALA A CA 1
ATOM 1604 C C . ALA A 1 199 ? 11.739 5.952 -16.771 1.00 81.12 199 ALA A C 1
ATOM 1606 O O . ALA A 1 199 ? 12.452 5.480 -17.659 1.00 81.12 199 ALA A O 1
ATOM 1607 N N . THR A 1 200 ? 11.968 7.168 -16.261 1.00 76.69 200 THR A N 1
ATOM 1608 C CA . THR A 1 200 ? 13.057 8.065 -16.674 1.00 76.69 200 THR A CA 1
ATOM 1609 C C . THR A 1 200 ? 14.168 8.137 -15.618 1.00 76.69 200 THR A C 1
ATOM 1611 O O . THR A 1 200 ? 13.916 8.096 -14.412 1.00 76.69 200 THR A O 1
ATOM 1614 N N . GLY A 1 201 ? 15.421 8.260 -16.066 1.00 72.25 201 GLY A N 1
ATOM 1615 C CA . GLY A 1 201 ? 16.598 8.363 -15.192 1.00 72.25 201 GLY A CA 1
ATOM 1616 C C . GLY A 1 201 ? 17.205 7.017 -14.785 1.00 72.25 201 GLY A C 1
ATOM 1617 O O . GLY A 1 201 ? 16.819 5.967 -15.304 1.00 72.25 201 GLY A O 1
ATOM 1618 N N . GLU A 1 202 ? 18.187 7.068 -13.884 1.00 71.94 202 GLU A N 1
ATOM 1619 C CA . GLU A 1 202 ? 18.911 5.891 -13.392 1.00 71.94 202 GLU A CA 1
ATOM 1620 C C . GLU A 1 202 ? 18.013 5.032 -12.492 1.00 71.94 202 GLU A C 1
ATOM 1622 O O . GLU A 1 202 ? 17.304 5.543 -11.620 1.00 71.94 202 GLU A O 1
ATOM 1627 N N . LEU A 1 203 ? 18.038 3.721 -12.730 1.00 72.06 203 LEU A N 1
ATOM 1628 C CA . LEU A 1 203 ? 17.356 2.721 -11.918 1.00 72.06 203 LEU A CA 1
ATOM 1629 C C . LEU A 1 203 ? 18.397 1.819 -11.269 1.00 72.06 203 LEU A C 1
ATOM 1631 O O . LEU A 1 203 ? 19.398 1.467 -11.886 1.00 72.06 203 LEU A O 1
ATOM 1635 N N . TYR A 1 204 ? 18.129 1.400 -10.035 1.00 69.88 204 TYR A N 1
ATOM 1636 C CA . TYR A 1 204 ? 18.957 0.398 -9.365 1.00 69.88 204 TYR A CA 1
ATOM 1637 C C . TYR A 1 204 ? 18.922 -0.970 -10.080 1.00 69.88 204 TYR A C 1
ATOM 1639 O O . TYR A 1 204 ? 19.914 -1.691 -10.078 1.00 69.88 204 TYR A O 1
ATOM 1647 N N . CYS A 1 205 ? 17.787 -1.316 -10.696 1.00 73.38 205 CYS A N 1
ATOM 1648 C CA . CYS A 1 205 ? 17.595 -2.503 -11.530 1.00 73.38 205 CYS A CA 1
ATOM 1649 C C . CYS A 1 205 ? 17.018 -2.048 -12.871 1.00 73.38 205 CYS A C 1
ATOM 1651 O O . CYS A 1 205 ? 15.916 -1.501 -12.926 1.00 73.38 205 CYS A O 1
ATOM 1653 N N . GLU A 1 206 ? 17.783 -2.216 -13.945 1.00 79.94 206 GLU A N 1
ATOM 1654 C CA . GLU A 1 206 ? 17.417 -1.699 -15.266 1.00 79.94 206 GLU A CA 1
ATOM 1655 C C . GLU A 1 206 ? 16.306 -2.533 -15.919 1.00 79.94 206 GLU A C 1
ATOM 1657 O O . GLU A 1 206 ? 15.482 -2.013 -16.672 1.00 79.94 206 GLU A O 1
ATOM 1662 N N . GLU A 1 207 ? 16.225 -3.817 -15.574 1.00 80.06 207 GLU A N 1
ATOM 1663 C CA . GLU A 1 207 ? 15.196 -4.750 -16.031 1.00 80.06 207 GLU A CA 1
ATOM 1664 C C . GLU A 1 207 ? 13.781 -4.310 -15.625 1.00 80.06 207 GLU A C 1
ATOM 1666 O O . GLU A 1 207 ? 12.823 -4.557 -16.364 1.00 80.06 207 GLU A O 1
ATOM 1671 N N . ASP A 1 208 ? 13.646 -3.589 -14.504 1.00 79.44 208 ASP A N 1
ATOM 1672 C CA . ASP A 1 208 ? 12.365 -3.036 -14.055 1.00 79.44 208 ASP A CA 1
ATOM 1673 C C . ASP A 1 208 ? 11.801 -2.023 -15.067 1.00 79.44 208 ASP A C 1
ATOM 1675 O O . ASP A 1 208 ? 10.579 -1.868 -15.167 1.00 79.44 208 ASP A O 1
ATOM 1679 N N . ARG A 1 209 ? 12.653 -1.362 -15.872 1.00 83.44 209 ARG A N 1
ATOM 1680 C CA . ARG A 1 209 ? 12.245 -0.260 -16.761 1.00 83.44 209 ARG A CA 1
ATOM 1681 C C . ARG A 1 209 ? 11.122 -0.650 -17.712 1.00 83.44 209 ARG A C 1
ATOM 1683 O O . ARG A 1 209 ? 10.219 0.152 -17.924 1.00 83.44 209 ARG A O 1
ATOM 1690 N N . VAL A 1 210 ? 11.137 -1.863 -18.267 1.00 81.69 210 VAL A N 1
ATOM 1691 C CA . VAL A 1 210 ? 10.088 -2.318 -19.199 1.00 81.69 210 VAL A CA 1
ATOM 1692 C C . VAL A 1 210 ? 8.723 -2.334 -18.510 1.00 81.69 210 VAL A C 1
ATOM 1694 O O . VAL A 1 210 ? 7.729 -1.874 -19.075 1.00 81.69 210 VAL A O 1
ATOM 1697 N N . ALA A 1 211 ? 8.671 -2.825 -17.271 1.00 77.94 211 ALA A N 1
ATOM 1698 C CA . ALA A 1 211 ? 7.446 -2.835 -16.487 1.00 77.94 211 ALA A CA 1
ATOM 1699 C C . ALA A 1 211 ? 7.019 -1.411 -16.100 1.00 77.94 211 ALA A C 1
ATOM 1701 O O . ALA A 1 211 ? 5.831 -1.098 -16.190 1.00 77.94 211 ALA A O 1
ATOM 1702 N N . LEU A 1 212 ? 7.972 -0.538 -15.751 1.00 81.94 212 LEU A N 1
ATOM 1703 C CA . LEU A 1 212 ? 7.697 0.868 -15.443 1.00 81.94 212 LEU A CA 1
ATOM 1704 C C . LEU A 1 212 ? 7.124 1.619 -16.642 1.00 81.94 212 LEU A C 1
ATOM 1706 O O . LEU A 1 212 ? 6.082 2.237 -16.496 1.00 81.94 212 LEU A O 1
ATOM 1710 N N . VAL A 1 213 ? 7.744 1.515 -17.823 1.00 83.06 213 VAL A N 1
ATOM 1711 C CA . VAL A 1 213 ? 7.273 2.160 -19.062 1.00 83.06 213 VAL A CA 1
ATOM 1712 C C . VAL A 1 213 ? 5.849 1.722 -19.388 1.00 83.06 213 VAL A C 1
ATOM 1714 O O . VAL A 1 213 ? 4.993 2.555 -19.680 1.00 83.06 213 VAL A O 1
ATOM 1717 N N . ASN A 1 214 ? 5.558 0.421 -19.302 1.00 79.62 214 ASN A N 1
ATOM 1718 C CA . ASN A 1 214 ? 4.199 -0.076 -19.519 1.00 79.62 214 ASN A CA 1
ATOM 1719 C C . ASN A 1 214 ? 3.218 0.506 -18.494 1.00 79.62 214 ASN A C 1
ATOM 1721 O O . ASN A 1 214 ? 2.089 0.842 -18.839 1.00 79.62 214 ASN A O 1
ATOM 1725 N N . MET A 1 215 ? 3.646 0.647 -17.239 1.00 81.19 215 MET A N 1
ATOM 1726 C CA . MET A 1 215 ? 2.802 1.186 -16.183 1.00 81.19 215 MET A CA 1
ATOM 1727 C C . MET A 1 215 ? 2.577 2.692 -16.326 1.00 81.19 215 MET A C 1
ATOM 1729 O O . MET A 1 215 ? 1.449 3.143 -16.155 1.00 81.19 215 MET A O 1
ATOM 1733 N N . THR A 1 216 ? 3.611 3.471 -16.647 1.00 80.31 216 THR A N 1
ATOM 1734 C CA . THR A 1 216 ? 3.549 4.937 -16.707 1.00 80.31 216 THR A CA 1
ATOM 1735 C C . THR A 1 216 ? 2.987 5.467 -18.015 1.00 80.31 216 THR A C 1
ATOM 1737 O O . THR A 1 216 ? 2.253 6.452 -17.974 1.00 80.31 216 THR A O 1
ATOM 1740 N N . SER A 1 217 ? 3.190 4.770 -19.136 1.00 77.62 217 SER A N 1
ATOM 1741 C CA . SER A 1 217 ? 2.586 5.124 -20.433 1.00 77.62 217 SER A CA 1
ATOM 1742 C C . SER A 1 217 ? 1.052 5.101 -20.413 1.00 77.62 217 SER A C 1
ATOM 1744 O O . SER A 1 217 ? 0.416 5.871 -21.127 1.00 77.62 217 SER A O 1
ATOM 1746 N N . MET A 1 218 ? 0.424 4.310 -19.531 1.00 69.56 218 MET A N 1
ATOM 1747 C CA . MET A 1 218 ? -1.032 4.366 -19.290 1.00 69.56 218 MET A CA 1
ATOM 1748 C C . MET A 1 218 ? -1.506 5.711 -18.706 1.00 69.56 218 MET A C 1
ATOM 1750 O O . MET A 1 218 ? -2.706 6.023 -18.712 1.00 69.56 218 MET A O 1
ATOM 1754 N N . PHE A 1 219 ? -0.567 6.495 -18.179 1.00 69.19 219 PHE A N 1
ATOM 1755 C CA . PHE A 1 219 ? -0.771 7.808 -17.587 1.00 69.19 219 PHE A CA 1
ATOM 1756 C C . PHE A 1 219 ? -0.093 8.914 -18.387 1.00 69.19 219 PHE A C 1
ATOM 1758 O O . PHE A 1 219 ? -0.103 10.041 -17.904 1.00 69.19 219 PHE A O 1
ATOM 1765 N N . ASP A 1 220 ? 0.482 8.650 -19.561 1.00 62.94 220 ASP A N 1
ATOM 1766 C CA . ASP A 1 220 ? 0.991 9.720 -20.411 1.00 62.94 220 ASP A CA 1
ATOM 1767 C C . ASP A 1 220 ? -0.179 10.488 -21.022 1.00 62.94 220 ASP A C 1
ATOM 1769 O O . ASP A 1 220 ? -0.888 10.019 -21.909 1.00 62.94 220 ASP A O 1
ATOM 1773 N N . ASP A 1 221 ? -0.353 11.714 -20.534 1.00 55.00 221 ASP A N 1
ATOM 1774 C CA . ASP A 1 221 ? -1.045 12.746 -21.285 1.00 55.00 221 ASP A CA 1
ATOM 1775 C C . ASP A 1 221 ? 0.002 13.274 -22.273 1.00 55.00 221 ASP A C 1
ATOM 1777 O O . ASP A 1 221 ? 0.696 14.254 -21.995 1.00 55.00 221 ASP A O 1
ATOM 1781 N N . SER A 1 222 ? 0.186 12.585 -23.404 1.00 35.62 222 SER A N 1
ATOM 1782 C CA . SER A 1 222 ? 0.681 13.321 -24.570 1.00 35.62 222 SER A CA 1
ATOM 1783 C C . SER A 1 222 ? -0.309 14.469 -24.822 1.00 35.62 222 SER A C 1
ATOM 1785 O O . SER A 1 222 ? -1.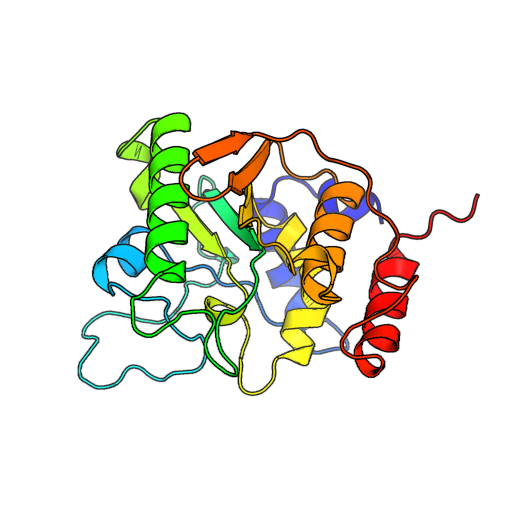510 14.243 -24.649 1.00 35.62 222 SER A O 1
ATOM 1787 N N . PRO A 1 223 ? 0.173 15.687 -25.127 1.00 41.97 223 PRO A N 1
ATOM 1788 C CA . PRO A 1 223 ? -0.689 16.849 -25.327 1.00 41.97 223 PRO A CA 1
ATOM 1789 C C . PRO A 1 223 ? -1.808 16.596 -26.342 1.00 41.97 223 PRO A C 1
ATOM 1791 O O . PRO A 1 223 ? -1.577 15.828 -27.306 1.00 41.97 223 PRO A O 1
#